Protein AF-A0A4Q9HNZ9-F1 (afdb_monomer_lite)

pLDDT: mean 86.74, std 11.41, range [35.97, 97.5]

Secondary structure (DSSP, 8-state):
---HHHHHHHHHHSHHHHHHHHHHHHHHHHHHHHHHHHHHHH--GGG-TTHHHHHHHHHHHHHHHHHHHHHHHHH-PPPPPPPTTT-HHHHHHTTT-S--HHHHTS-SPPPHHHHHHHHHHHHHHHHHHHHHHHHHHHHHTT-TTTHHHHHHHHHHHHHHHHHHHHHHHHHHHHHHHHHTT--HHHHHHHHHHHHHHHHHHHHH-----------SSS-TT-----PPPPP-

Structure (mmCIF, N/CA/C/O backbone):
data_AF-A0A4Q9HNZ9-F1
#
_entry.id   AF-A0A4Q9HNZ9-F1
#
loop_
_atom_site.group_PDB
_atom_site.id
_atom_site.type_symbol
_atom_site.label_atom_id
_atom_site.label_alt_id
_atom_site.label_comp_id
_atom_site.label_asym_id
_atom_site.label_entity_id
_atom_site.label_seq_id
_atom_site.pdbx_PDB_ins_code
_atom_site.Cartn_x
_atom_site.Cartn_y
_atom_site.Cartn_z
_atom_site.occupancy
_atom_site.B_iso_or_equiv
_atom_site.auth_seq_id
_atom_site.auth_comp_id
_atom_site.auth_asym_id
_atom_site.auth_atom_id
_atom_site.pdbx_PDB_model_num
ATOM 1 N N . MET A 1 1 ? -20.960 15.846 20.005 1.00 61.03 1 MET A N 1
ATOM 2 C CA . MET A 1 1 ? -20.728 16.475 18.685 1.00 61.03 1 MET A CA 1
ATOM 3 C C . MET A 1 1 ? -19.989 15.459 17.830 1.00 61.03 1 MET A C 1
ATOM 5 O O . MET A 1 1 ? -18.946 14.995 18.271 1.00 61.03 1 MET A O 1
ATOM 9 N N . PHE A 1 2 ? -20.546 15.044 16.691 1.00 77.94 2 PHE A N 1
ATOM 10 C CA . PHE A 1 2 ? -19.929 14.015 15.847 1.00 77.94 2 PHE A CA 1
ATOM 11 C C . PHE A 1 2 ? -18.643 14.548 15.195 1.00 77.94 2 PHE A C 1
ATOM 13 O O . PHE A 1 2 ? -18.656 15.580 14.530 1.00 77.94 2 PHE A O 1
ATOM 20 N N . SER A 1 3 ? -17.527 13.856 15.414 1.00 85.94 3 SER A N 1
ATOM 21 C CA . SER A 1 3 ? -16.217 14.109 14.804 1.00 85.94 3 SER A CA 1
ATOM 22 C C . SER A 1 3 ? -15.552 12.776 14.451 1.00 85.94 3 SER A C 1
ATOM 24 O O . SER A 1 3 ? -15.913 11.742 15.011 1.00 85.94 3 SER A O 1
ATOM 26 N N . ALA A 1 4 ? -14.543 12.785 13.574 1.00 79.88 4 ALA A N 1
ATOM 27 C CA . ALA A 1 4 ? -13.773 11.572 13.282 1.00 79.88 4 ALA A CA 1
ATOM 28 C C . ALA A 1 4 ? -13.168 10.961 14.559 1.00 79.88 4 ALA A C 1
ATOM 30 O O . ALA A 1 4 ? -13.232 9.752 14.756 1.00 79.88 4 ALA A O 1
ATOM 31 N N . ARG A 1 5 ? -12.656 11.804 15.470 1.00 86.62 5 ARG A N 1
ATOM 32 C CA . ARG A 1 5 ? -12.135 11.355 16.766 1.00 86.62 5 ARG A CA 1
ATOM 33 C C . ARG A 1 5 ? -13.214 10.664 17.599 1.00 86.62 5 ARG A C 1
ATOM 35 O O . ARG A 1 5 ? -12.970 9.563 18.063 1.00 86.62 5 ARG A O 1
ATOM 42 N N . SER A 1 6 ? -14.388 11.275 17.773 1.00 88.69 6 SER A N 1
ATOM 43 C CA . SER A 1 6 ? -15.447 10.679 18.603 1.00 88.69 6 SER A CA 1
ATOM 44 C C . SER A 1 6 ? -15.979 9.367 18.019 1.00 88.69 6 SER A C 1
ATOM 46 O O . SER A 1 6 ? -16.240 8.445 18.777 1.00 88.69 6 SER A O 1
ATOM 48 N N . LEU A 1 7 ? -16.080 9.257 16.688 1.00 86.44 7 LEU A N 1
ATOM 49 C CA . LEU A 1 7 ? -16.501 8.022 16.017 1.00 86.44 7 LEU A CA 1
ATOM 50 C C . LEU A 1 7 ? -15.491 6.886 16.224 1.00 86.44 7 LEU A C 1
ATOM 52 O O . LEU A 1 7 ? -15.858 5.782 16.608 1.00 86.44 7 LEU A O 1
ATOM 56 N N . PHE A 1 8 ? -14.205 7.142 15.980 1.00 85.69 8 PHE A N 1
ATOM 57 C CA . PHE A 1 8 ? -13.175 6.123 16.190 1.00 85.69 8 PHE A CA 1
ATOM 58 C C . PHE A 1 8 ? -13.010 5.762 17.664 1.00 85.69 8 PHE A C 1
ATOM 60 O O . PHE A 1 8 ? -12.712 4.614 17.971 1.00 85.69 8 PHE A O 1
ATOM 67 N N . GLN A 1 9 ? -13.222 6.718 18.570 1.00 89.69 9 GLN A N 1
ATOM 68 C CA . GLN A 1 9 ? -13.222 6.451 20.001 1.00 89.69 9 GLN A CA 1
ATOM 69 C C . GLN A 1 9 ? -14.352 5.484 20.365 1.00 89.69 9 GLN A C 1
ATOM 71 O O . GLN A 1 9 ? -14.079 4.481 21.007 1.00 89.69 9 GLN A O 1
ATOM 76 N N . GLU A 1 10 ? -15.568 5.703 19.863 1.00 89.31 10 GLU A N 1
ATOM 77 C CA . GLU A 1 10 ? -16.696 4.780 20.042 1.00 89.31 10 GLU A CA 1
ATOM 78 C C . GLU A 1 10 ? -16.398 3.381 19.474 1.00 89.31 10 GLU A C 1
ATOM 80 O O . GLU A 1 10 ? -16.636 2.375 20.142 1.00 89.31 10 GLU A O 1
ATOM 85 N N . ILE A 1 11 ? -15.794 3.305 18.280 1.00 88.38 11 ILE A N 1
ATOM 86 C CA . ILE A 1 11 ? -15.356 2.030 17.687 1.00 88.38 11 ILE A CA 1
ATOM 87 C C . ILE A 1 11 ? -14.336 1.325 18.587 1.00 88.38 11 ILE A C 1
ATOM 89 O O . ILE A 1 11 ? -14.401 0.111 18.738 1.00 88.38 11 ILE A O 1
ATOM 93 N N . ILE A 1 12 ? -13.383 2.062 19.165 1.00 88.38 12 ILE A N 1
ATOM 94 C CA . ILE A 1 12 ? -12.334 1.502 20.025 1.00 88.38 12 ILE A CA 1
ATOM 95 C C . ILE A 1 12 ? -12.870 1.153 21.414 1.00 88.38 12 ILE A C 1
ATOM 97 O O . ILE A 1 12 ? -12.355 0.226 22.024 1.00 88.38 12 ILE A O 1
ATOM 101 N N . GLU A 1 13 ? -13.858 1.857 21.949 1.00 88.94 13 GLU A N 1
ATOM 102 C CA . GLU A 1 13 ? -14.374 1.624 23.303 1.00 88.94 13 GLU A CA 1
ATOM 103 C C . GLU A 1 13 ? -15.449 0.529 23.349 1.00 88.94 13 GLU A C 1
ATOM 105 O O . GLU A 1 13 ? -15.611 -0.111 24.385 1.00 88.94 13 GLU A O 1
ATOM 110 N N . HIS A 1 14 ? -16.140 0.261 22.236 1.00 90.25 14 HIS A N 1
ATOM 111 C CA . HIS A 1 14 ? -17.174 -0.770 22.159 1.00 90.25 14 HIS A CA 1
ATOM 112 C C . HIS A 1 14 ? -16.634 -2.076 21.559 1.00 90.25 14 HIS A C 1
ATOM 114 O O . HIS A 1 14 ? -16.268 -2.124 20.384 1.00 90.25 14 HIS A O 1
ATOM 120 N N . ASP A 1 15 ? -16.630 -3.163 22.334 1.00 88.94 15 ASP A N 1
ATOM 121 C CA . ASP A 1 15 ? -15.975 -4.422 21.944 1.00 88.94 15 ASP A CA 1
ATOM 122 C C . ASP A 1 15 ? -16.508 -5.025 20.639 1.00 88.94 15 ASP A C 1
ATOM 124 O O . ASP A 1 15 ? -15.728 -5.539 19.837 1.00 88.94 15 ASP A O 1
ATOM 128 N N . GLU A 1 16 ? -17.815 -4.940 20.378 1.00 89.44 16 GLU A N 1
ATOM 129 C CA . GLU A 1 16 ? -18.390 -5.446 19.124 1.00 89.44 16 GLU A CA 1
ATOM 130 C C . GLU A 1 16 ? -17.932 -4.637 17.905 1.00 89.44 16 GLU A C 1
ATOM 132 O O . GLU A 1 16 ? -17.559 -5.221 16.885 1.00 89.44 16 GLU A O 1
ATOM 137 N N . SER A 1 17 ? -17.897 -3.307 18.031 1.00 90.00 17 SER A N 1
ATOM 138 C CA . SER A 1 17 ? -17.457 -2.389 16.979 1.00 90.00 17 SER A CA 1
ATOM 139 C C . SER A 1 17 ? -15.965 -2.548 16.720 1.00 90.00 17 SER A C 1
ATOM 141 O O . SER A 1 17 ? -15.545 -2.653 15.569 1.00 90.00 17 SER A O 1
ATOM 143 N N . TYR A 1 18 ? -15.168 -2.652 17.785 1.00 90.75 18 TYR A N 1
ATOM 144 C CA . TYR A 1 18 ? -13.735 -2.911 17.710 1.00 90.75 18 TYR A CA 1
ATOM 145 C C . TYR A 1 18 ? -13.451 -4.252 17.035 1.00 90.75 18 TYR A C 1
ATOM 147 O O . TYR A 1 18 ? -12.625 -4.344 16.123 1.00 90.75 18 TYR A O 1
ATOM 155 N N . ARG A 1 19 ? -14.179 -5.299 17.445 1.00 91.50 19 ARG A N 1
ATOM 156 C CA . ARG A 1 19 ? -14.057 -6.641 16.879 1.00 91.50 19 ARG A CA 1
ATOM 157 C C . ARG A 1 19 ? -14.381 -6.652 15.392 1.00 91.50 19 ARG A C 1
ATOM 159 O O . ARG A 1 19 ? -13.621 -7.234 14.616 1.00 91.50 19 ARG A O 1
ATOM 166 N N . LEU A 1 20 ? -15.477 -6.012 14.993 1.00 91.25 20 LEU A N 1
ATOM 167 C CA . LEU A 1 20 ? -15.874 -5.904 13.593 1.00 91.25 20 LEU A CA 1
ATOM 168 C C . LEU A 1 20 ? -14.840 -5.110 12.789 1.00 91.25 20 LEU A C 1
ATOM 170 O O . LEU A 1 20 ? -14.368 -5.596 11.766 1.00 91.25 20 LEU A O 1
ATOM 174 N N . PHE A 1 21 ? -14.425 -3.943 13.288 1.00 90.62 21 PHE A N 1
ATOM 175 C CA . PHE A 1 21 ? -13.429 -3.085 12.647 1.00 90.62 21 PHE A CA 1
ATOM 176 C C . PHE A 1 21 ? -12.113 -3.825 12.394 1.00 90.62 21 PHE A C 1
ATOM 178 O O . PHE A 1 21 ? -11.618 -3.847 11.268 1.00 90.62 21 PHE A O 1
ATOM 185 N N . CYS A 1 22 ? -11.558 -4.484 13.415 1.00 91.81 22 CYS A N 1
ATOM 186 C CA . CYS A 1 22 ? -10.319 -5.234 13.249 1.00 91.81 22 CYS A CA 1
ATOM 187 C C . CYS A 1 22 ? -10.489 -6.481 12.373 1.00 91.81 22 CYS A C 1
ATOM 189 O O . CYS A 1 22 ? -9.524 -6.868 11.721 1.00 91.81 22 CYS A O 1
ATOM 191 N N . SER A 1 23 ? -11.672 -7.106 12.334 1.00 91.38 23 SER A N 1
ATOM 192 C CA . SER A 1 23 ? -11.933 -8.248 11.442 1.00 91.38 23 SER A CA 1
ATOM 193 C C . SER A 1 23 ? -12.010 -7.808 9.978 1.00 91.38 23 SER A C 1
ATOM 195 O O . SER A 1 23 ? -11.390 -8.441 9.130 1.00 91.38 23 SER A O 1
ATOM 197 N N . VAL A 1 24 ? -12.680 -6.683 9.694 1.00 91.25 24 VAL A N 1
ATOM 198 C CA . VAL A 1 24 ? -12.718 -6.063 8.357 1.00 91.25 24 VAL A CA 1
ATOM 199 C C . VAL A 1 24 ? -11.316 -5.668 7.906 1.00 91.25 24 VAL A C 1
ATOM 201 O O . VAL A 1 24 ? -10.915 -6.011 6.798 1.00 91.25 24 VAL A O 1
ATOM 204 N N . ALA A 1 25 ? -10.555 -4.988 8.769 1.00 90.94 25 ALA A N 1
ATOM 205 C CA . ALA A 1 25 ? -9.192 -4.581 8.451 1.00 90.94 25 ALA A CA 1
ATOM 206 C C . ALA A 1 25 ? -8.290 -5.801 8.210 1.00 90.94 25 ALA A C 1
ATOM 208 O O . ALA A 1 25 ? -7.655 -5.893 7.170 1.00 90.94 25 ALA A O 1
ATOM 209 N N . ALA A 1 26 ? -8.285 -6.788 9.112 1.00 91.75 26 ALA A N 1
ATOM 210 C CA . ALA A 1 26 ? -7.473 -7.992 8.939 1.00 91.75 26 ALA A CA 1
ATOM 211 C C . ALA A 1 26 ? -7.835 -8.783 7.671 1.00 91.75 26 ALA A C 1
ATOM 213 O O . ALA A 1 26 ? -6.935 -9.268 6.989 1.00 91.75 26 ALA A O 1
ATOM 214 N N . GLY A 1 27 ? -9.131 -8.901 7.359 1.00 89.69 27 GLY A N 1
ATOM 215 C CA . GLY A 1 27 ? -9.614 -9.569 6.152 1.00 89.69 27 GLY A CA 1
ATOM 216 C C . GLY A 1 27 ? -9.180 -8.855 4.874 1.00 89.69 27 GLY A C 1
ATOM 217 O O . GLY A 1 27 ? -8.661 -9.505 3.974 1.00 89.69 27 GLY A O 1
ATOM 218 N N . GLY A 1 28 ? -9.315 -7.525 4.826 1.00 89.69 28 GLY A N 1
ATOM 219 C CA . GLY A 1 28 ? -8.869 -6.720 3.685 1.00 89.69 28 GLY A CA 1
ATOM 220 C C . GLY A 1 28 ? -7.364 -6.836 3.433 1.00 89.69 28 GLY A C 1
ATOM 221 O O . GLY A 1 28 ? -6.951 -7.068 2.303 1.00 89.69 28 GLY A O 1
ATOM 222 N N . GLU A 1 29 ? -6.552 -6.768 4.489 1.00 92.56 29 GLU A N 1
ATOM 223 C CA . GLU A 1 29 ? -5.092 -6.910 4.399 1.00 92.56 29 GLU A CA 1
ATOM 224 C C . GLU A 1 29 ? -4.667 -8.321 3.948 1.00 92.56 29 GLU A C 1
ATOM 226 O O . GLU A 1 29 ? -3.780 -8.480 3.115 1.00 92.56 29 GLU A O 1
ATOM 231 N N . ALA A 1 30 ? -5.320 -9.371 4.459 1.00 91.44 30 ALA A N 1
ATOM 232 C CA . ALA A 1 30 ? -5.053 -10.744 4.023 1.00 91.44 30 ALA A CA 1
ATOM 233 C C . ALA A 1 30 ? -5.466 -10.973 2.560 1.00 91.44 30 ALA A C 1
ATOM 235 O O . ALA A 1 30 ? -4.802 -11.708 1.825 1.00 91.44 30 ALA A O 1
ATOM 236 N N . GLN A 1 31 ? -6.561 -10.342 2.131 1.00 90.50 31 GLN A N 1
ATOM 237 C CA . GLN A 1 31 ? -6.998 -10.394 0.746 1.00 90.50 31 GLN A CA 1
ATOM 238 C C . GLN A 1 31 ? -6.000 -9.690 -0.174 1.00 90.50 31 GLN A C 1
ATOM 240 O O . GLN A 1 31 ? -5.590 -10.295 -1.161 1.00 90.50 31 GLN A O 1
ATOM 245 N N . GLY A 1 32 ? -5.551 -8.479 0.174 1.00 91.62 32 GLY A N 1
ATOM 246 C CA . GLY A 1 32 ? -4.487 -7.787 -0.556 1.00 91.62 32 GLY A CA 1
ATOM 247 C C . GLY A 1 32 ? -3.242 -8.667 -0.690 1.00 91.62 32 GLY A C 1
ATOM 248 O O . GLY A 1 32 ? -2.734 -8.864 -1.798 1.00 91.62 32 GLY A O 1
ATOM 249 N N . GLY A 1 33 ? -2.812 -9.296 0.414 1.00 94.25 33 GLY A N 1
ATOM 250 C CA . GLY A 1 33 ? -1.660 -10.198 0.425 1.00 94.25 33 GLY A CA 1
ATOM 251 C C . GLY A 1 33 ? -1.786 -11.329 -0.600 1.00 94.25 33 GLY A C 1
ATOM 252 O O . GLY A 1 33 ? -0.859 -11.594 -1.378 1.00 94.25 33 GLY A O 1
ATOM 253 N N . TRP A 1 34 ? -2.966 -11.952 -0.665 1.00 95.44 34 TRP A N 1
ATOM 254 C CA . TRP A 1 34 ? -3.292 -12.961 -1.671 1.00 95.44 34 TRP A CA 1
ATOM 255 C C . TRP A 1 34 ? -3.335 -12.388 -3.097 1.00 95.44 34 TRP A C 1
ATOM 257 O O . TRP A 1 34 ? -2.727 -12.977 -3.997 1.00 95.44 34 TRP A O 1
ATOM 267 N N . GLU A 1 35 ? -4.006 -11.253 -3.313 1.00 94.88 35 GLU A N 1
ATOM 268 C CA . GLU A 1 35 ? -4.129 -10.598 -4.622 1.00 94.88 35 GLU A CA 1
ATOM 269 C C . GLU A 1 35 ? -2.746 -10.272 -5.194 1.00 94.88 35 GLU A C 1
ATOM 271 O O . GLU A 1 35 ? -2.409 -10.694 -6.302 1.00 94.88 35 GLU A O 1
ATOM 276 N N . ASN A 1 36 ? -1.900 -9.601 -4.412 1.00 96.50 36 ASN A N 1
ATOM 277 C CA . ASN A 1 36 ? -0.531 -9.265 -4.787 1.00 96.50 36 ASN A CA 1
ATOM 278 C C . ASN A 1 36 ? 0.315 -10.525 -5.036 1.00 96.50 36 ASN A C 1
ATOM 280 O O . ASN A 1 36 ? 1.062 -10.592 -6.017 1.00 96.50 36 ASN A O 1
ATOM 284 N N . GLY A 1 37 ? 0.164 -11.567 -4.215 1.00 96.62 37 GLY A N 1
ATOM 285 C CA . GLY A 1 37 ? 0.815 -12.859 -4.446 1.00 96.62 37 GLY A CA 1
ATOM 286 C C . GLY A 1 37 ? 0.453 -13.472 -5.804 1.00 96.62 37 GLY A C 1
ATOM 287 O O . GLY A 1 37 ? 1.337 -13.913 -6.545 1.00 96.62 37 GLY A O 1
ATOM 288 N N . ARG A 1 38 ? -0.835 -13.449 -6.169 1.00 97.38 38 ARG A N 1
ATOM 289 C CA . ARG A 1 38 ? -1.319 -13.927 -7.473 1.00 97.38 38 ARG A CA 1
ATOM 290 C C . ARG A 1 38 ? -0.829 -13.054 -8.618 1.00 97.38 38 ARG A C 1
ATOM 292 O O . ARG A 1 38 ? -0.305 -13.586 -9.591 1.00 97.38 38 ARG A O 1
ATOM 299 N N . ILE A 1 39 ? -0.913 -11.734 -8.495 1.00 97.00 39 ILE A N 1
ATOM 300 C CA . ILE A 1 39 ? -0.454 -10.801 -9.532 1.00 97.00 39 ILE A CA 1
ATOM 301 C C . ILE A 1 39 ? 1.032 -11.016 -9.822 1.00 97.00 39 ILE A C 1
ATOM 303 O O . ILE A 1 39 ? 1.405 -11.157 -10.984 1.00 97.00 39 ILE A O 1
ATOM 307 N N . ALA A 1 40 ? 1.872 -11.144 -8.790 1.00 97.25 40 ALA A N 1
ATOM 308 C CA . ALA A 1 40 ? 3.300 -11.409 -8.964 1.00 97.25 40 ALA A CA 1
ATOM 309 C C . ALA A 1 40 ? 3.576 -12.716 -9.729 1.00 97.25 40 ALA A C 1
ATOM 311 O O . ALA A 1 40 ? 4.496 -12.768 -10.549 1.00 97.25 40 ALA A O 1
ATOM 312 N N . ALA A 1 41 ? 2.781 -13.761 -9.477 1.00 96.94 41 ALA A N 1
ATOM 313 C CA . ALA A 1 41 ? 2.903 -15.052 -10.151 1.00 96.94 41 ALA A CA 1
ATOM 314 C C . ALA A 1 41 ? 2.427 -15.016 -11.613 1.00 96.94 41 ALA A C 1
ATOM 316 O O . ALA A 1 41 ? 2.972 -15.738 -12.448 1.00 96.94 41 ALA A O 1
ATOM 317 N N . LEU A 1 42 ? 1.436 -14.175 -11.919 1.00 97.50 42 LEU A N 1
ATOM 318 C CA . LEU A 1 42 ? 0.792 -14.095 -13.231 1.00 97.50 42 LEU A CA 1
ATOM 319 C C . LEU A 1 42 ? 1.378 -13.007 -14.147 1.00 97.50 42 LEU A C 1
ATOM 321 O O . LEU A 1 42 ? 0.925 -12.860 -15.283 1.00 97.50 42 LEU A O 1
ATOM 325 N N . LEU A 1 43 ? 2.386 -12.248 -13.702 1.00 97.25 43 LEU A N 1
ATOM 326 C CA . LEU A 1 43 ? 3.073 -11.275 -14.557 1.00 97.25 43 LEU A CA 1
ATOM 327 C C . LEU A 1 43 ? 3.665 -11.956 -15.811 1.00 97.25 43 LEU A C 1
ATOM 329 O O . LEU A 1 43 ? 4.373 -12.964 -15.693 1.00 97.25 43 LEU A O 1
ATOM 333 N N . PRO A 1 44 ? 3.436 -11.405 -17.019 1.00 95.44 44 PRO A N 1
ATOM 334 C CA . PRO A 1 44 ? 3.989 -11.956 -18.246 1.00 95.44 44 PRO A CA 1
ATOM 335 C C . PRO A 1 44 ? 5.513 -11.793 -18.272 1.00 95.44 44 PRO A C 1
ATOM 337 O O . PRO A 1 44 ? 6.082 -10.907 -17.633 1.00 95.44 44 PRO A O 1
ATOM 340 N N . ALA A 1 45 ? 6.195 -12.629 -19.059 1.00 92.81 45 ALA A N 1
ATOM 341 C CA . ALA A 1 45 ? 7.659 -12.646 -19.120 1.00 92.81 45 ALA A CA 1
ATOM 342 C C . ALA A 1 45 ? 8.274 -11.277 -19.474 1.00 92.81 45 ALA A C 1
ATOM 344 O O . ALA A 1 45 ? 9.322 -10.923 -18.937 1.00 92.81 45 ALA A O 1
ATOM 345 N N . SER A 1 46 ? 7.602 -10.495 -20.325 1.00 91.81 46 SER A N 1
ATOM 346 C CA . SER A 1 46 ? 8.012 -9.139 -20.713 1.00 91.81 46 SER A CA 1
ATOM 347 C C . SER A 1 46 ? 7.952 -8.118 -19.570 1.00 91.81 46 SER A C 1
ATOM 349 O O . SER A 1 46 ? 8.648 -7.109 -19.629 1.00 91.81 46 SER A O 1
ATOM 351 N N . LEU A 1 47 ? 7.159 -8.376 -18.525 1.00 91.88 47 LEU A N 1
ATOM 352 C CA . LEU A 1 47 ? 6.920 -7.478 -17.390 1.00 91.88 47 LEU A CA 1
ATOM 353 C C . LEU A 1 47 ? 7.227 -8.167 -16.055 1.00 91.88 47 LEU A C 1
ATOM 355 O O . LEU A 1 47 ? 6.574 -7.920 -15.045 1.00 91.88 47 LEU A O 1
ATOM 359 N N . ARG A 1 48 ? 8.236 -9.043 -16.034 1.00 90.81 48 ARG A N 1
ATOM 360 C CA . ARG A 1 48 ? 8.617 -9.789 -14.825 1.00 90.81 48 ARG A CA 1
ATOM 361 C C . ARG A 1 48 ? 9.435 -8.973 -13.821 1.00 90.81 48 ARG A C 1
ATOM 363 O O . ARG A 1 48 ? 9.501 -9.337 -12.653 1.00 90.81 48 ARG A O 1
ATOM 370 N N . GLU A 1 49 ? 10.049 -7.879 -14.267 1.00 89.81 49 GLU A N 1
ATOM 371 C CA . GLU A 1 49 ? 10.866 -6.979 -13.437 1.00 89.81 49 GLU A CA 1
ATOM 372 C C . GLU A 1 49 ? 10.162 -6.490 -12.152 1.00 89.81 49 GLU A C 1
ATOM 374 O O . GLU A 1 49 ? 10.780 -6.593 -11.092 1.00 89.81 49 GLU A O 1
ATOM 379 N N . PRO A 1 50 ? 8.880 -6.066 -12.165 1.00 90.19 50 PRO A N 1
ATOM 380 C CA . PRO A 1 50 ? 8.181 -5.649 -10.948 1.00 90.19 50 PRO A CA 1
ATOM 381 C C . PRO A 1 50 ? 7.816 -6.787 -9.983 1.00 90.19 50 PRO A C 1
ATOM 383 O O . PRO A 1 50 ? 7.460 -6.493 -8.840 1.00 90.19 50 PRO A O 1
ATOM 386 N N . ALA A 1 51 ? 7.908 -8.066 -10.373 1.00 94.19 51 ALA A N 1
ATOM 387 C CA . ALA A 1 51 ? 7.410 -9.185 -9.564 1.00 94.19 51 ALA A CA 1
ATOM 388 C C . ALA A 1 51 ? 7.929 -9.193 -8.110 1.00 94.19 51 ALA A C 1
ATOM 390 O O . ALA A 1 51 ? 7.105 -9.311 -7.204 1.00 94.19 51 ALA A O 1
ATOM 391 N N . PRO A 1 52 ? 9.231 -8.970 -7.824 1.00 94.56 52 PRO A N 1
ATOM 392 C CA . PRO A 1 52 ? 9.721 -8.925 -6.445 1.00 94.56 52 PRO A CA 1
ATOM 393 C C . PRO A 1 52 ? 9.086 -7.812 -5.603 1.00 94.56 52 PRO A C 1
ATOM 395 O O . PRO A 1 52 ? 8.908 -7.982 -4.398 1.00 94.56 52 PRO A O 1
ATOM 398 N N . LYS A 1 53 ? 8.734 -6.673 -6.216 1.00 91.50 53 LYS A N 1
ATOM 399 C CA . LYS A 1 53 ? 8.073 -5.556 -5.526 1.00 91.50 53 LYS A CA 1
ATOM 400 C C . LYS A 1 53 ? 6.617 -5.874 -5.229 1.00 91.50 53 LYS A C 1
ATOM 402 O O . LYS A 1 53 ? 6.175 -5.622 -4.116 1.00 91.50 53 LYS A O 1
ATOM 407 N N . VAL A 1 54 ? 5.914 -6.476 -6.186 1.00 94.75 54 VAL A N 1
ATOM 408 C CA . VAL A 1 54 ? 4.532 -6.938 -6.002 1.00 94.75 54 VAL A CA 1
ATOM 409 C C . VAL A 1 54 ? 4.471 -8.005 -4.901 1.00 94.75 54 VAL A C 1
ATOM 411 O O . VAL A 1 54 ? 3.683 -7.889 -3.969 1.00 94.75 54 VAL A O 1
ATOM 414 N N . THR A 1 55 ? 5.375 -8.991 -4.917 1.00 96.50 55 THR A N 1
ATOM 415 C CA . THR A 1 55 ? 5.484 -9.988 -3.837 1.00 96.50 55 THR A CA 1
ATOM 416 C C . THR A 1 55 ? 5.774 -9.337 -2.488 1.00 96.50 55 THR A C 1
ATOM 418 O O . THR A 1 55 ? 5.202 -9.723 -1.470 1.00 96.50 55 THR A O 1
ATOM 421 N N . ARG A 1 56 ? 6.672 -8.345 -2.459 1.00 94.19 56 ARG A N 1
ATOM 422 C CA . ARG A 1 56 ? 6.988 -7.625 -1.228 1.00 94.19 56 ARG A CA 1
ATOM 423 C C . ARG A 1 56 ? 5.778 -6.863 -0.690 1.00 94.19 56 ARG A C 1
ATOM 425 O O . ARG A 1 56 ? 5.558 -6.901 0.515 1.00 94.19 56 ARG A O 1
ATOM 432 N N . HIS A 1 57 ? 5.022 -6.214 -1.568 1.00 93.81 57 HIS A N 1
ATOM 433 C CA . HIS A 1 57 ? 3.808 -5.497 -1.206 1.00 93.81 57 HIS A CA 1
ATOM 434 C C . HIS A 1 57 ? 2.793 -6.431 -0.537 1.00 93.81 57 HIS A C 1
ATOM 436 O O . HIS A 1 57 ? 2.383 -6.143 0.584 1.00 93.81 57 HIS A O 1
ATOM 442 N N . GLY A 1 58 ? 2.530 -7.605 -1.125 1.00 95.00 58 GLY A N 1
ATOM 443 C CA . GLY A 1 58 ? 1.648 -8.600 -0.504 1.00 95.00 58 GLY A CA 1
ATOM 444 C C . GLY A 1 58 ? 2.143 -9.092 0.863 1.00 95.00 58 GLY A 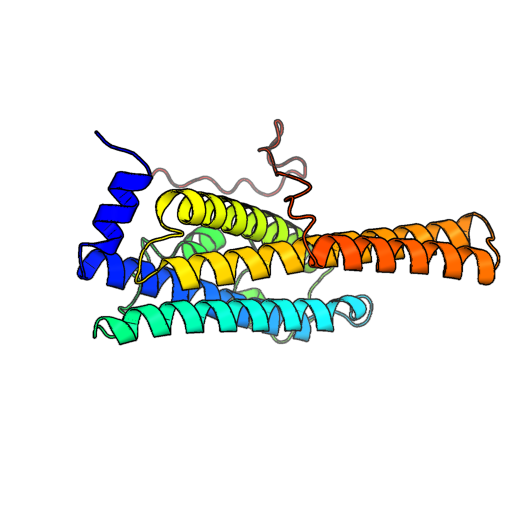C 1
ATOM 445 O O . GLY A 1 58 ? 1.367 -9.259 1.799 1.00 95.00 58 GLY A O 1
ATOM 446 N N . ALA A 1 59 ? 3.460 -9.247 1.038 1.00 95.69 59 ALA A N 1
ATOM 447 C CA . ALA A 1 59 ? 4.032 -9.613 2.337 1.00 95.69 59 ALA A CA 1
ATOM 448 C C . ALA A 1 59 ? 3.892 -8.506 3.405 1.00 95.69 59 ALA A C 1
ATOM 450 O O . ALA A 1 59 ? 3.838 -8.807 4.607 1.00 95.69 59 ALA A O 1
ATOM 451 N N . ASP A 1 60 ? 3.885 -7.236 2.988 1.00 93.69 60 ASP A N 1
ATOM 452 C CA . ASP A 1 60 ? 3.666 -6.093 3.873 1.00 93.69 60 ASP A CA 1
ATOM 453 C C . ASP A 1 60 ? 2.174 -5.983 4.274 1.00 93.69 60 ASP A C 1
ATOM 455 O O . ASP A 1 60 ? 1.904 -5.781 5.460 1.00 93.69 60 ASP A O 1
ATOM 459 N N . GLU A 1 61 ? 1.225 -6.262 3.373 1.00 94.19 61 GLU A N 1
ATOM 460 C CA . GLU A 1 61 ? -0.216 -6.366 3.690 1.00 94.19 61 GLU A CA 1
ATOM 461 C C . GLU A 1 61 ? -0.501 -7.544 4.641 1.00 94.19 61 GLU A C 1
ATOM 463 O O . GLU A 1 61 ? -1.062 -7.372 5.723 1.00 94.19 61 GLU A O 1
ATOM 468 N N . ASP A 1 62 ? 0.042 -8.737 4.367 1.00 95.88 62 ASP A N 1
ATOM 469 C CA . ASP A 1 62 ? -0.047 -9.890 5.278 1.00 95.88 62 ASP A CA 1
ATOM 470 C C . ASP A 1 62 ? 0.460 -9.556 6.694 1.00 95.88 62 ASP A C 1
ATOM 472 O O . ASP A 1 62 ? -0.037 -10.037 7.723 1.00 95.88 62 ASP A O 1
ATOM 476 N N . LYS A 1 63 ? 1.512 -8.734 6.777 1.00 95.56 63 LYS A N 1
ATOM 477 C CA . LYS A 1 63 ? 2.051 -8.242 8.047 1.00 95.56 63 LYS A CA 1
ATOM 478 C C . LYS A 1 63 ? 1.077 -7.282 8.729 1.00 95.56 63 LYS A C 1
ATOM 480 O O . LYS A 1 63 ? 0.972 -7.359 9.957 1.00 95.56 63 LYS A O 1
ATOM 485 N N . HIS A 1 64 ? 0.394 -6.408 7.998 1.00 95.00 64 HIS A N 1
ATOM 486 C CA . HIS A 1 64 ? -0.635 -5.512 8.539 1.00 95.00 64 HIS A CA 1
ATOM 487 C C . HI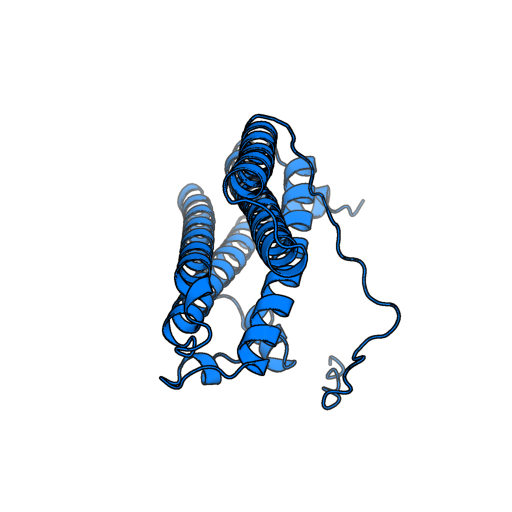S A 1 64 ? -1.844 -6.302 9.047 1.00 95.00 64 HIS A C 1
ATOM 489 O O . HIS A 1 64 ? -2.242 -6.113 10.200 1.00 95.00 64 HIS A O 1
ATOM 495 N N . GLY A 1 65 ? -2.308 -7.310 8.306 1.00 93.44 65 GLY A N 1
ATOM 496 C CA . GLY A 1 65 ? -3.353 -8.232 8.764 1.00 93.44 65 GLY A CA 1
ATOM 497 C C . GLY A 1 65 ? -2.993 -8.925 10.085 1.00 93.44 65 GLY A C 1
ATOM 498 O O . GLY A 1 65 ? -3.785 -8.965 11.034 1.00 93.44 65 GLY A O 1
ATOM 499 N N . ARG A 1 66 ? -1.736 -9.376 10.234 1.00 94.69 66 ARG A N 1
ATOM 500 C CA . ARG A 1 66 ? -1.236 -9.934 11.508 1.00 94.69 66 ARG A CA 1
ATOM 501 C C . ARG A 1 66 ? -1.238 -8.928 12.663 1.00 94.69 66 ARG A C 1
ATOM 503 O O . ARG A 1 66 ? -1.400 -9.349 13.812 1.00 94.69 66 ARG A O 1
ATOM 510 N N . ILE A 1 67 ? -1.049 -7.632 12.397 1.00 94.56 67 ILE A N 1
ATOM 511 C CA . ILE A 1 67 ? -1.136 -6.576 13.418 1.00 94.56 67 ILE A CA 1
ATOM 512 C C . ILE A 1 67 ? -2.582 -6.447 13.913 1.00 94.56 67 ILE A C 1
ATOM 514 O O . ILE A 1 67 ? -2.795 -6.460 15.126 1.00 94.56 67 ILE A O 1
ATOM 518 N N . PHE A 1 68 ? -3.571 -6.410 13.015 1.00 93.00 68 PHE A N 1
ATOM 519 C CA . PHE A 1 68 ? -4.988 -6.350 13.396 1.00 93.00 68 PHE A CA 1
ATOM 520 C C . PHE A 1 68 ? -5.454 -7.605 14.145 1.00 93.00 68 PHE A C 1
ATOM 522 O O . PHE A 1 68 ? -6.116 -7.502 15.177 1.00 93.00 68 PHE A O 1
ATOM 529 N N . HIS A 1 69 ? -5.015 -8.796 13.731 1.00 92.38 69 HIS A N 1
ATOM 530 C CA . HIS A 1 69 ? -5.272 -10.012 14.507 1.00 92.38 69 HIS A CA 1
ATOM 531 C C . HIS A 1 69 ? -4.630 -9.985 15.901 1.00 92.38 69 HIS A C 1
ATOM 533 O O . HIS A 1 69 ? -5.202 -10.511 16.855 1.00 92.38 69 HIS A O 1
ATOM 539 N N . ALA A 1 70 ? -3.444 -9.389 16.052 1.00 91.88 70 ALA A N 1
ATOM 540 C CA . ALA A 1 70 ? -2.819 -9.240 17.364 1.00 91.88 70 ALA A CA 1
ATOM 541 C C . ALA A 1 70 ? -3.597 -8.271 18.270 1.00 91.88 70 ALA A C 1
ATOM 543 O O . ALA A 1 70 ? -3.707 -8.532 19.468 1.00 91.88 70 ALA A O 1
ATOM 544 N N . LEU A 1 71 ? -4.160 -7.200 17.701 1.00 91.31 71 LEU A N 1
ATOM 545 C CA . LEU A 1 71 ? -5.052 -6.273 18.401 1.00 91.31 71 LEU A CA 1
ATOM 546 C C . LEU A 1 71 ? -6.327 -6.973 18.898 1.00 91.31 71 LEU A C 1
ATOM 548 O O . LEU A 1 71 ? -6.678 -6.817 20.065 1.00 91.31 71 LEU A O 1
ATOM 552 N N . LEU A 1 72 ? -6.953 -7.814 18.066 1.00 89.50 72 LEU A N 1
ATOM 553 C CA . LEU A 1 72 ? -8.102 -8.644 18.461 1.00 89.50 72 LEU A CA 1
ATOM 554 C C . LEU A 1 72 ? -7.764 -9.586 19.617 1.00 89.50 72 LEU A C 1
ATOM 556 O O . LEU A 1 72 ? -8.429 -9.570 20.651 1.00 89.50 72 LEU A O 1
ATOM 560 N N . ARG A 1 73 ? -6.683 -10.367 19.480 1.00 87.81 73 ARG A N 1
ATOM 561 C CA . ARG A 1 73 ? -6.273 -11.336 20.511 1.00 87.81 73 ARG A CA 1
ATOM 562 C C . ARG A 1 73 ? -6.029 -10.685 21.869 1.00 87.81 73 ARG A C 1
ATOM 564 O O . ARG A 1 73 ? -6.275 -11.322 22.887 1.00 87.81 73 ARG A O 1
ATOM 571 N N . LYS A 1 74 ? -5.563 -9.432 21.899 1.00 84.25 74 LYS A N 1
ATOM 572 C CA . LYS A 1 74 ? -5.317 -8.697 23.146 1.00 84.25 74 LYS A CA 1
ATOM 573 C C . LYS A 1 74 ? -6.603 -8.418 23.934 1.00 84.25 74 LYS A C 1
ATOM 575 O O . LYS A 1 74 ? -6.536 -8.342 25.156 1.00 84.25 74 LYS A O 1
ATOM 580 N N . ARG A 1 75 ? -7.747 -8.294 23.256 1.00 80.38 75 ARG A N 1
ATOM 581 C CA . ARG A 1 75 ? -9.057 -8.066 23.886 1.00 80.38 75 ARG A CA 1
ATOM 582 C C . ARG A 1 75 ? -9.892 -9.326 24.088 1.00 80.38 75 ARG A C 1
ATOM 584 O O . ARG A 1 75 ? -10.955 -9.256 24.687 1.00 80.38 75 ARG A O 1
ATOM 591 N N . GLY A 1 76 ? -9.434 -10.473 23.589 1.00 70.38 76 GLY A N 1
ATOM 592 C CA . GLY A 1 76 ? -10.120 -11.755 23.745 1.00 70.38 76 GLY A CA 1
ATOM 593 C C . GLY A 1 76 ? -11.081 -12.211 22.631 1.00 70.38 76 GLY A C 1
ATOM 594 O O . GLY A 1 76 ? -11.277 -13.424 22.554 1.00 70.38 76 GLY A O 1
ATOM 595 N N . PRO A 1 77 ? -11.669 -11.380 21.742 1.00 69.19 77 PRO A N 1
ATOM 596 C CA . PRO A 1 77 ? -12.569 -11.919 20.733 1.00 69.19 77 PRO A CA 1
ATOM 597 C C . PRO A 1 77 ? -11.835 -12.650 19.605 1.00 69.19 77 PRO A C 1
ATOM 599 O O . PRO A 1 77 ? -10.803 -12.200 19.098 1.00 69.19 77 PRO A O 1
ATOM 602 N N . THR A 1 78 ? -12.429 -13.751 19.144 1.00 77.56 78 THR A N 1
ATOM 603 C CA . THR A 1 78 ? -12.112 -14.333 17.838 1.00 77.56 78 THR A CA 1
ATOM 604 C C . THR A 1 78 ? -12.558 -13.375 16.729 1.00 77.56 78 THR A C 1
ATOM 606 O O . THR A 1 78 ? -13.550 -12.658 16.915 1.00 77.56 78 THR A O 1
ATOM 609 N N . PRO A 1 79 ? -11.861 -13.346 15.578 1.00 84.06 79 PRO A N 1
ATOM 610 C CA . PRO A 1 79 ? -12.348 -12.638 14.401 1.00 84.06 79 PRO A CA 1
ATOM 611 C C . PRO A 1 79 ? -13.793 -13.040 14.099 1.00 84.06 79 PRO A C 1
ATOM 613 O O . PRO A 1 79 ? -14.164 -14.202 14.280 1.00 84.06 79 PRO A O 1
ATOM 616 N N . VAL A 1 80 ? -14.601 -12.077 13.670 1.00 89.81 80 VAL A N 1
ATOM 617 C CA . VAL A 1 80 ? -15.950 -12.356 13.171 1.00 89.81 80 VAL A CA 1
ATOM 618 C C . VAL A 1 80 ? -15.919 -12.517 11.665 1.00 89.81 80 VAL A C 1
ATOM 620 O O . VAL A 1 80 ? -15.078 -11.925 10.988 1.00 89.81 80 VAL A O 1
ATOM 623 N N . GLU A 1 81 ? -16.860 -13.297 11.146 1.00 88.44 81 GLU A N 1
ATOM 624 C CA . GLU A 1 81 ? -17.150 -13.287 9.720 1.00 88.44 81 GLU A CA 1
ATOM 625 C C . GLU A 1 81 ? -17.613 -11.882 9.321 1.00 88.44 81 GLU A C 1
ATOM 627 O O . GLU A 1 81 ? -18.496 -11.301 9.957 1.00 88.44 81 GLU A O 1
ATOM 632 N N . VAL A 1 82 ? -16.964 -11.311 8.308 1.00 87.19 82 VAL A N 1
ATOM 633 C CA . VAL A 1 82 ? -17.282 -9.974 7.812 1.00 87.19 82 VAL A CA 1
ATOM 634 C C . VAL A 1 82 ? -18.545 -10.071 6.954 1.00 87.19 82 VAL A C 1
ATOM 636 O O . VAL A 1 82 ? -18.534 -10.779 5.948 1.00 87.19 82 VAL A O 1
ATOM 639 N N . PRO A 1 83 ? -19.639 -9.368 7.300 1.00 88.94 83 PRO A N 1
ATOM 640 C CA . PRO A 1 83 ? -20.841 -9.380 6.478 1.00 88.94 83 PRO A CA 1
ATOM 641 C C . PRO A 1 83 ? -20.558 -8.877 5.057 1.00 88.94 83 PRO A C 1
ATOM 643 O O . PRO A 1 83 ? -19.951 -7.822 4.873 1.00 88.94 83 PRO A O 1
ATOM 646 N N . ALA A 1 84 ? -21.098 -9.560 4.046 1.00 86.44 84 ALA A N 1
ATOM 647 C CA . ALA A 1 84 ? -20.906 -9.207 2.632 1.00 86.44 84 ALA A CA 1
ATOM 648 C C . ALA A 1 84 ? -21.352 -7.771 2.266 1.00 86.44 84 ALA A C 1
ATOM 650 O O . ALA A 1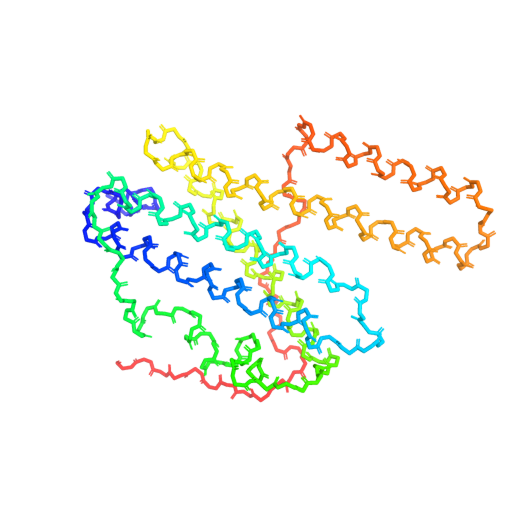 84 ? -20.915 -7.213 1.255 1.00 86.44 84 ALA A O 1
ATOM 651 N N . ALA A 1 85 ? -22.227 -7.172 3.083 1.00 87.69 85 ALA A N 1
ATOM 652 C CA . ALA A 1 85 ? -22.696 -5.793 2.951 1.00 87.69 85 ALA A CA 1
ATOM 653 C C . ALA A 1 85 ? -21.653 -4.736 3.362 1.00 87.69 85 ALA A C 1
ATOM 655 O O . ALA A 1 85 ? -21.793 -3.578 2.980 1.00 87.69 85 ALA A O 1
ATOM 656 N N . ILE A 1 86 ? -20.624 -5.117 4.124 1.00 85.31 86 ILE A N 1
ATOM 657 C CA . ILE A 1 86 ? -19.538 -4.222 4.557 1.00 85.31 86 ILE A CA 1
ATOM 658 C C . ILE A 1 86 ? -18.158 -4.698 4.091 1.00 85.31 86 ILE A C 1
ATOM 660 O O . ILE A 1 86 ? -17.151 -4.047 4.372 1.00 85.31 86 ILE A O 1
ATOM 664 N N . ASP A 1 87 ? -18.110 -5.817 3.369 1.00 85.75 87 ASP A N 1
ATOM 665 C CA . ASP A 1 87 ? -16.928 -6.264 2.648 1.00 85.75 87 ASP A CA 1
ATOM 666 C C . ASP A 1 87 ? -16.660 -5.306 1.480 1.00 85.75 87 ASP A C 1
ATOM 668 O O . ASP A 1 87 ? -17.150 -5.458 0.356 1.00 85.75 87 ASP A O 1
ATOM 672 N N . HIS A 1 88 ? -15.939 -4.234 1.801 1.00 82.81 88 HIS A N 1
ATOM 673 C CA . HIS A 1 88 ? -15.649 -3.150 0.879 1.00 82.81 88 HIS A CA 1
ATOM 674 C C . HIS A 1 88 ? -14.892 -3.630 -0.360 1.00 82.81 88 HIS A C 1
ATOM 676 O O . HIS A 1 88 ? -15.137 -3.094 -1.438 1.00 82.81 88 HIS A O 1
ATOM 682 N N . THR A 1 89 ? -14.033 -4.644 -0.251 1.00 81.81 89 THR A N 1
ATOM 683 C CA . THR A 1 89 ? -13.268 -5.118 -1.402 1.00 81.81 89 THR A CA 1
ATOM 684 C C . THR A 1 89 ? -14.158 -5.881 -2.373 1.00 81.81 89 THR A C 1
ATOM 686 O O . THR A 1 89 ? -14.158 -5.580 -3.566 1.00 81.81 89 THR A O 1
ATOM 689 N N . MET A 1 90 ? -15.032 -6.756 -1.869 1.00 85.00 90 MET A N 1
ATOM 690 C CA . MET A 1 90 ? -16.052 -7.400 -2.704 1.00 85.00 90 MET A CA 1
ATOM 691 C C . MET A 1 90 ? -17.055 -6.391 -3.285 1.00 85.00 90 MET A C 1
ATOM 693 O O . MET A 1 90 ? -17.532 -6.555 -4.408 1.00 85.00 90 MET A O 1
ATOM 697 N N . LEU A 1 91 ? -17.383 -5.320 -2.554 1.00 87.88 91 LEU A N 1
ATOM 698 C CA . LEU A 1 91 ? -18.215 -4.223 -3.066 1.00 87.88 91 LEU A CA 1
ATOM 699 C C . LEU A 1 91 ? -17.538 -3.447 -4.207 1.00 87.88 91 LEU A C 1
ATOM 701 O O . LEU A 1 91 ? -18.227 -3.036 -5.143 1.00 87.88 91 LEU A O 1
ATOM 705 N N . LEU A 1 92 ? -16.224 -3.220 -4.128 1.00 83.88 92 LEU A N 1
ATOM 706 C CA . LEU A 1 92 ? -15.446 -2.565 -5.182 1.00 83.88 92 LEU A CA 1
ATOM 707 C C . LEU A 1 92 ? -15.354 -3.451 -6.427 1.00 83.88 92 LEU A C 1
ATOM 709 O O . LEU A 1 92 ? -15.631 -2.973 -7.527 1.00 83.88 92 LEU A O 1
ATOM 713 N N . GLU A 1 93 ? -15.089 -4.746 -6.258 1.00 85.56 93 GLU A N 1
ATOM 714 C CA . GLU A 1 93 ? -15.057 -5.693 -7.374 1.00 85.56 93 GLU A CA 1
ATOM 715 C C . GLU A 1 93 ? -16.408 -5.789 -8.089 1.00 85.56 93 GLU A C 1
ATOM 717 O O . GLU A 1 93 ? -16.459 -5.729 -9.316 1.00 85.56 93 GLU A O 1
ATOM 722 N N . ARG A 1 94 ? -17.526 -5.843 -7.348 1.00 86.31 94 ARG A N 1
ATOM 723 C CA . ARG A 1 94 ? -18.880 -5.819 -7.942 1.00 86.31 94 ARG A CA 1
ATOM 724 C C . ARG A 1 94 ? -19.148 -4.568 -8.783 1.00 86.31 94 ARG A C 1
ATOM 726 O O . ARG A 1 94 ? -20.035 -4.581 -9.631 1.00 86.31 94 ARG A O 1
ATOM 733 N N . ARG A 1 95 ? -18.396 -3.489 -8.554 1.00 84.50 95 ARG A N 1
ATOM 734 C CA . ARG A 1 95 ? -18.436 -2.248 -9.342 1.00 84.50 95 ARG A CA 1
ATOM 735 C C . ARG A 1 95 ? -17.412 -2.212 -10.473 1.00 84.50 95 ARG A C 1
ATOM 737 O O . ARG A 1 95 ? -17.278 -1.176 -11.112 1.00 84.50 95 ARG A O 1
ATOM 744 N N . GLY A 1 96 ? -16.683 -3.300 -10.708 1.00 82.44 96 GLY A N 1
ATOM 745 C CA . GLY A 1 96 ? -15.612 -3.361 -11.700 1.00 82.44 96 GLY A CA 1
ATOM 746 C C . GLY A 1 96 ? -14.373 -2.550 -11.315 1.00 82.44 96 GLY A C 1
ATOM 747 O O . GLY A 1 96 ? -13.637 -2.118 -12.198 1.00 82.44 96 GLY A O 1
ATOM 748 N N . ILE A 1 97 ? -14.151 -2.292 -10.021 1.00 82.88 97 ILE A N 1
ATOM 749 C CA . ILE A 1 97 ? -12.969 -1.573 -9.529 1.00 82.88 97 ILE A CA 1
ATOM 750 C C . ILE A 1 97 ? -11.925 -2.591 -9.063 1.00 82.88 97 ILE A C 1
ATOM 752 O O . ILE A 1 97 ? -12.220 -3.437 -8.224 1.00 82.88 97 ILE A O 1
ATOM 756 N N . GLY A 1 98 ? -10.699 -2.461 -9.575 1.00 84.94 98 GLY A N 1
ATOM 757 C CA . GLY A 1 98 ? -9.606 -3.394 -9.300 1.00 84.94 98 GLY A CA 1
ATOM 758 C C . GLY A 1 98 ? -9.611 -4.602 -10.241 1.00 84.94 98 GLY A C 1
ATOM 759 O O . GLY A 1 98 ? -10.326 -4.626 -11.243 1.00 84.94 98 GLY A O 1
ATOM 760 N N . LEU A 1 99 ? -8.773 -5.597 -9.944 1.00 89.62 99 LEU A N 1
ATOM 761 C CA . LEU A 1 99 ? -8.765 -6.864 -10.677 1.00 89.62 99 LEU A CA 1
ATOM 762 C C . LEU A 1 99 ? -9.760 -7.836 -10.048 1.00 89.62 99 LEU A C 1
ATOM 764 O O . LEU A 1 99 ? -9.753 -8.034 -8.838 1.00 89.62 99 LEU A O 1
ATOM 768 N N . ALA A 1 100 ? -10.588 -8.470 -10.878 1.00 90.56 100 ALA A N 1
ATOM 769 C CA . ALA A 1 100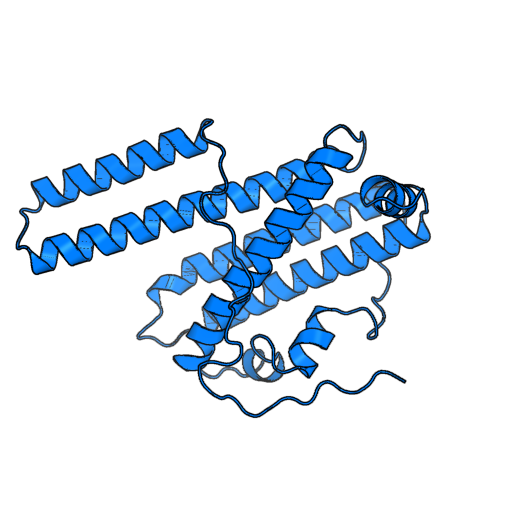 ? -11.551 -9.458 -10.405 1.00 90.56 100 ALA A CA 1
ATOM 770 C C . ALA A 1 100 ? -10.849 -10.696 -9.819 1.00 90.56 100 ALA A C 1
ATOM 772 O O . ALA A 1 100 ? -9.887 -11.212 -10.403 1.00 90.56 100 ALA A O 1
ATOM 773 N N . HIS A 1 101 ? -11.374 -11.246 -8.724 1.00 92.12 101 HIS A N 1
ATOM 774 C CA . HIS A 1 101 ? -10.818 -12.444 -8.089 1.00 92.12 101 HIS A CA 1
ATOM 775 C C . HIS A 1 101 ? -10.855 -13.637 -9.035 1.00 92.12 101 HIS A C 1
ATOM 777 O O . HIS A 1 101 ? -9.909 -14.421 -9.093 1.00 92.12 101 HIS A O 1
ATOM 783 N N . ASP A 1 102 ? -11.912 -13.750 -9.836 1.00 91.75 102 ASP A N 1
ATOM 784 C CA . ASP A 1 102 ? -12.031 -14.799 -10.847 1.00 91.75 102 ASP A CA 1
ATOM 785 C C . ASP A 1 102 ? -10.959 -14.701 -11.931 1.00 91.75 102 ASP A C 1
ATOM 787 O O . ASP A 1 102 ? -10.574 -15.724 -12.498 1.00 91.75 102 ASP A O 1
ATOM 791 N N . ARG A 1 103 ? -10.436 -13.498 -12.205 1.00 92.50 103 ARG A N 1
ATOM 792 C CA . ARG A 1 103 ? -9.278 -13.323 -13.087 1.00 92.50 103 ARG A CA 1
ATOM 793 C C . ARG A 1 103 ? -8.003 -13.796 -12.395 1.00 92.50 103 ARG A C 1
ATOM 795 O O . ARG A 1 103 ? -7.256 -14.562 -12.992 1.00 92.50 103 ARG A O 1
ATOM 802 N N . LEU A 1 104 ? -7.786 -13.400 -11.141 1.00 94.19 104 LEU A N 1
ATOM 803 C CA . LEU A 1 104 ? -6.588 -13.760 -10.374 1.00 94.19 104 LEU A CA 1
ATOM 804 C C . LEU A 1 104 ? -6.514 -15.249 -10.016 1.00 94.19 104 LEU A C 1
ATOM 806 O O . LEU A 1 104 ? -5.419 -15.786 -9.861 1.00 94.19 104 LEU A O 1
ATOM 810 N N . ARG A 1 105 ? -7.649 -15.945 -9.903 1.00 95.38 105 ARG A N 1
ATOM 811 C CA . ARG A 1 105 ? -7.700 -17.399 -9.664 1.00 95.38 105 ARG A CA 1
ATOM 812 C C . ARG A 1 105 ? -7.286 -18.229 -10.876 1.00 95.38 105 ARG A C 1
ATOM 814 O O . ARG A 1 105 ? -6.879 -19.371 -10.695 1.00 95.38 105 ARG A O 1
ATOM 821 N N . ARG A 1 106 ? -7.387 -17.687 -12.092 1.00 94.25 106 ARG A N 1
ATOM 822 C CA . ARG A 1 106 ? -6.945 -18.388 -13.304 1.00 94.25 106 ARG A CA 1
ATOM 823 C C . ARG A 1 106 ? -5.422 -18.405 -13.341 1.00 94.25 106 ARG A C 1
ATOM 825 O O . ARG A 1 106 ? -4.788 -17.386 -13.084 1.00 94.25 106 ARG A O 1
ATOM 832 N N . ASP A 1 107 ? -4.832 -19.543 -13.688 1.00 94.19 107 ASP A N 1
ATOM 833 C CA . ASP A 1 107 ? -3.386 -19.667 -13.917 1.00 94.19 107 ASP A CA 1
ATOM 834 C C . ASP A 1 107 ? -3.020 -19.230 -15.346 1.00 94.19 107 ASP A C 1
ATOM 836 O O . ASP A 1 107 ? -2.377 -19.947 -16.110 1.00 94.19 107 ASP A O 1
ATOM 840 N N . GLU A 1 108 ? -3.468 -18.032 -15.718 1.00 95.44 108 GLU A N 1
ATOM 841 C CA . GLU A 1 108 ? -3.251 -17.424 -17.028 1.00 95.44 108 GLU A CA 1
ATOM 842 C C . GLU A 1 108 ? -2.471 -16.113 -16.876 1.00 95.44 108 GLU A C 1
ATOM 844 O O . GLU A 1 108 ? -2.805 -15.317 -15.993 1.00 95.44 108 GLU A O 1
ATOM 849 N N . PRO A 1 109 ? -1.478 -15.828 -17.741 1.00 96.62 109 PRO A N 1
ATOM 850 C CA . PRO A 1 109 ? -0.743 -14.571 -17.678 1.00 96.62 109 PRO A CA 1
ATOM 851 C C . PRO A 1 109 ? -1.659 -13.343 -17.751 1.00 96.62 109 PRO A C 1
ATOM 853 O O . PRO A 1 109 ? -2.612 -13.302 -18.539 1.00 96.62 109 PRO A O 1
ATOM 856 N N . LEU A 1 110 ? -1.341 -12.325 -16.951 1.00 96.56 110 LEU A N 1
ATOM 857 C CA . LEU A 1 110 ? -2.006 -11.025 -16.982 1.00 96.56 110 LEU A CA 1
ATOM 858 C C . LEU A 1 110 ? -1.657 -10.260 -18.262 1.00 96.56 110 LEU A C 1
ATOM 860 O O . LEU A 1 110 ? -0.521 -10.302 -18.744 1.00 96.56 110 LEU A O 1
ATOM 864 N N . GLY A 1 111 ? -2.641 -9.536 -18.795 1.00 92.88 111 GLY A N 1
ATOM 865 C CA . GLY A 1 111 ? -2.430 -8.598 -19.893 1.00 92.88 111 GLY A CA 1
ATOM 866 C C . GLY A 1 111 ? -1.854 -7.266 -19.408 1.00 92.88 111 GLY A C 1
ATOM 867 O O . GLY A 1 111 ? -1.883 -6.947 -18.221 1.00 92.88 111 GLY A O 1
ATOM 868 N N . GLU A 1 112 ? -1.381 -6.432 -20.334 1.00 91.88 112 GLU A N 1
ATOM 869 C CA . GLU A 1 112 ? -0.882 -5.091 -19.991 1.00 91.88 112 GLU A CA 1
ATOM 870 C C . GLU A 1 112 ? -1.961 -4.226 -19.322 1.00 91.88 112 GLU A C 1
ATOM 872 O O . GLU A 1 112 ? -1.679 -3.538 -18.342 1.00 91.88 112 GLU A O 1
ATOM 877 N N . LEU A 1 113 ? -3.211 -4.308 -19.794 1.00 89.00 113 LEU A N 1
ATOM 878 C CA . LEU A 1 113 ? -4.334 -3.586 -19.192 1.00 89.00 113 LEU A CA 1
ATOM 879 C C . LEU A 1 113 ? -4.634 -4.059 -17.763 1.00 89.00 113 LEU A C 1
ATOM 881 O O . LEU A 1 113 ? -4.957 -3.229 -16.912 1.00 89.00 113 LEU A O 1
ATOM 885 N N . ASP A 1 114 ? -4.487 -5.357 -17.481 1.00 92.56 114 ASP A N 1
ATOM 886 C CA . ASP A 1 114 ? -4.646 -5.897 -16.126 1.00 92.56 114 ASP A CA 1
ATOM 887 C C . ASP A 1 114 ? -3.592 -5.274 -15.193 1.00 92.56 114 ASP A C 1
ATOM 889 O O . ASP A 1 114 ? -3.894 -4.826 -14.089 1.00 92.56 114 ASP A O 1
ATOM 893 N N . ILE A 1 115 ? -2.349 -5.176 -15.669 1.00 92.81 115 ILE A N 1
ATOM 894 C CA . ILE A 1 115 ? -1.226 -4.620 -14.905 1.00 92.81 115 ILE A CA 1
ATOM 895 C C . ILE A 1 115 ? -1.410 -3.119 -14.674 1.00 92.81 115 ILE A C 1
ATOM 897 O O . ILE A 1 115 ? -1.194 -2.640 -13.563 1.00 92.81 115 ILE A O 1
ATOM 901 N N . VAL A 1 116 ? -1.851 -2.368 -15.687 1.00 91.19 116 VAL A N 1
ATOM 902 C CA . VAL A 1 116 ? -2.177 -0.940 -15.537 1.00 91.19 116 VAL A CA 1
ATOM 903 C C . VAL A 1 116 ? -3.323 -0.746 -14.544 1.00 91.19 116 VAL A C 1
ATOM 905 O O . VAL A 1 116 ? -3.227 0.118 -13.671 1.00 91.19 116 VAL A O 1
ATOM 908 N N . THR A 1 117 ? -4.371 -1.569 -14.635 1.00 89.81 117 THR A N 1
ATOM 909 C CA . THR A 1 117 ? -5.505 -1.558 -13.696 1.00 89.81 117 THR A CA 1
ATOM 910 C C . THR A 1 117 ? -5.032 -1.804 -12.269 1.00 89.81 117 THR A C 1
ATOM 912 O O . THR A 1 117 ? -5.372 -1.029 -11.376 1.00 89.81 117 THR A O 1
ATOM 915 N N . TYR A 1 118 ? -4.193 -2.819 -12.056 1.00 92.12 118 TYR A N 1
ATOM 916 C CA . TYR A 1 118 ? -3.592 -3.106 -10.756 1.00 92.12 118 TYR A CA 1
ATOM 917 C C . TYR A 1 118 ? -2.768 -1.930 -10.223 1.00 92.12 118 TYR A C 1
ATOM 919 O O . TYR A 1 118 ? -3.012 -1.481 -9.107 1.00 92.12 118 TYR A O 1
ATOM 927 N N . LEU A 1 119 ? -1.828 -1.394 -11.008 1.00 91.38 119 LEU A N 1
ATOM 928 C CA . LEU A 1 119 ? -0.948 -0.310 -10.559 1.00 91.38 119 LEU A CA 1
ATOM 929 C C . LEU A 1 119 ? -1.739 0.957 -10.208 1.00 91.38 119 LEU A C 1
ATOM 931 O O . LEU A 1 119 ? -1.444 1.620 -9.212 1.00 91.38 119 LEU A O 1
ATOM 935 N N . ALA A 1 120 ? -2.756 1.288 -11.007 1.00 88.94 120 ALA A N 1
ATOM 936 C CA . ALA A 1 120 ? -3.638 2.416 -10.739 1.00 88.94 120 ALA A CA 1
ATOM 937 C C . ALA A 1 120 ? -4.481 2.187 -9.477 1.00 88.94 120 ALA A C 1
ATOM 939 O O . ALA A 1 120 ? -4.571 3.081 -8.634 1.00 88.94 120 ALA A O 1
ATOM 940 N N . HIS A 1 121 ? -5.066 0.994 -9.334 1.00 87.94 121 HIS A N 1
ATOM 941 C CA . HIS A 1 121 ? -5.864 0.628 -8.169 1.00 87.94 121 HIS A CA 1
ATOM 942 C C . HIS A 1 121 ? -5.022 0.663 -6.891 1.00 87.94 121 HIS A C 1
ATOM 944 O O . HIS A 1 121 ? -5.350 1.432 -5.989 1.00 87.94 121 HIS A O 1
ATOM 950 N N . SER A 1 122 ? -3.892 -0.052 -6.873 1.00 89.12 122 SER A N 1
ATOM 951 C CA . SER A 1 122 ? -2.938 -0.100 -5.758 1.00 89.12 122 SER A CA 1
ATOM 952 C C . SER A 1 122 ? -2.490 1.307 -5.350 1.00 89.12 122 SER A C 1
ATOM 954 O O . SER A 1 122 ? -2.579 1.673 -4.184 1.00 89.12 122 SER A O 1
ATOM 956 N N . ARG A 1 123 ? -2.128 2.189 -6.296 1.00 88.25 123 ARG A N 1
ATOM 957 C CA . ARG A 1 123 ? -1.730 3.566 -5.947 1.00 88.25 123 ARG A CA 1
ATOM 958 C C . ARG A 1 123 ? -2.838 4.353 -5.235 1.00 88.25 123 ARG A C 1
ATOM 960 O O . ARG A 1 123 ? -2.531 5.165 -4.354 1.00 88.25 123 ARG A O 1
ATOM 967 N N . VAL A 1 124 ? -4.094 4.179 -5.649 1.00 86.31 124 VAL A N 1
ATOM 968 C CA . VAL A 1 124 ? -5.249 4.891 -5.079 1.00 86.31 124 VAL A CA 1
ATOM 969 C C . VAL A 1 124 ? -5.624 4.325 -3.712 1.00 86.31 124 VAL A C 1
ATOM 971 O O . VAL A 1 124 ? -5.877 5.109 -2.793 1.00 86.31 124 VAL A O 1
ATOM 974 N N . THR A 1 125 ? -5.662 3.000 -3.566 1.00 86.50 125 THR A N 1
ATOM 975 C CA . THR A 1 125 ? -5.980 2.342 -2.291 1.00 86.50 125 THR A CA 1
ATOM 976 C C . THR A 1 125 ? -4.911 2.640 -1.249 1.00 86.50 125 THR A C 1
ATOM 978 O O . THR A 1 125 ? -5.261 3.076 -0.154 1.00 86.50 125 THR A O 1
ATOM 981 N N . GLU A 1 126 ? -3.631 2.573 -1.621 1.00 88.19 126 GLU A N 1
ATOM 982 C CA . GLU A 1 126 ? -2.507 2.910 -0.740 1.00 88.19 126 GLU A CA 1
ATOM 983 C C . GLU A 1 126 ? -2.533 4.369 -0.276 1.00 88.19 126 GLU A C 1
ATOM 985 O O . GLU A 1 126 ? -2.309 4.647 0.902 1.00 88.19 126 GLU A O 1
ATOM 990 N N . GLN A 1 127 ? -2.871 5.326 -1.156 1.00 87.31 127 GLN A N 1
ATOM 991 C CA . GLN A 1 127 ? -3.021 6.724 -0.723 1.00 87.31 127 GLN A CA 1
ATOM 992 C C . GLN A 1 127 ? -4.095 6.856 0.348 1.00 87.31 127 GLN A C 1
ATOM 994 O O . GLN A 1 127 ? -3.900 7.527 1.356 1.00 87.31 127 GLN A O 1
ATOM 999 N N . ARG A 1 128 ? -5.257 6.245 0.099 1.00 86.94 128 ARG A N 1
ATOM 1000 C CA . ARG A 1 128 ? -6.411 6.353 0.989 1.00 86.94 128 ARG A CA 1
ATOM 1001 C C . ARG A 1 128 ? -6.134 5.682 2.326 1.00 86.94 128 ARG A C 1
ATOM 1003 O O . ARG A 1 128 ? -6.488 6.249 3.358 1.00 86.94 128 ARG A O 1
ATOM 1010 N N . ALA A 1 129 ? -5.469 4.529 2.306 1.00 86.50 129 ALA A N 1
ATOM 1011 C CA . ALA A 1 129 ? -4.993 3.859 3.505 1.00 86.50 129 ALA A CA 1
ATOM 1012 C C . ALA A 1 129 ? -4.029 4.768 4.281 1.00 86.50 129 ALA A C 1
ATOM 1014 O O . ALA A 1 129 ? -4.267 5.040 5.456 1.00 86.50 129 ALA A O 1
ATOM 1015 N N . ALA A 1 130 ? -3.010 5.337 3.628 1.00 87.94 130 ALA A N 1
ATOM 1016 C CA . ALA A 1 130 ? -2.060 6.249 4.267 1.00 87.94 130 ALA A CA 1
ATOM 1017 C C . ALA A 1 130 ? -2.739 7.498 4.866 1.00 87.94 130 ALA A C 1
ATOM 1019 O O . ALA A 1 130 ? -2.443 7.869 6.005 1.00 87.94 130 ALA A O 1
ATOM 1020 N N . ASP A 1 131 ? -3.690 8.111 4.155 1.00 87.75 131 ASP A N 1
ATOM 1021 C CA . ASP A 1 131 ? -4.449 9.275 4.631 1.00 87.75 131 ASP A CA 1
ATOM 1022 C C . ASP A 1 131 ? -5.298 8.926 5.868 1.00 87.75 131 ASP A C 1
ATOM 1024 O O . ASP A 1 131 ? -5.306 9.667 6.858 1.00 87.75 131 ASP A O 1
ATOM 1028 N N . GLN A 1 132 ? -5.976 7.772 5.848 1.00 88.06 132 GLN A N 1
ATOM 1029 C CA . GLN A 1 132 ? -6.757 7.273 6.982 1.00 88.06 132 GLN A CA 1
ATOM 1030 C C . GLN A 1 132 ? -5.861 6.953 8.183 1.00 88.06 132 GLN A C 1
ATOM 1032 O O . GLN A 1 132 ? -6.179 7.332 9.312 1.00 88.06 132 GLN A O 1
ATOM 1037 N N . MET A 1 133 ? -4.717 6.309 7.955 1.00 90.06 133 MET A N 1
ATOM 1038 C CA . MET A 1 133 ? -3.739 6.017 9.001 1.00 90.06 133 MET A CA 1
ATOM 1039 C C . MET A 1 133 ? -3.135 7.297 9.585 1.00 90.06 133 MET A C 1
ATOM 1041 O O . MET A 1 133 ? -2.935 7.378 10.796 1.00 90.06 133 MET A O 1
ATOM 1045 N N . GLY A 1 134 ? -2.914 8.328 8.765 1.00 90.50 134 GLY A N 1
ATOM 1046 C CA . GLY A 1 134 ? -2.487 9.650 9.220 1.00 90.50 134 GLY A CA 1
ATOM 1047 C C . GLY A 1 134 ? -3.546 10.359 10.070 1.00 90.50 134 GLY A C 1
ATOM 1048 O O . GLY A 1 134 ? -3.212 11.010 11.060 1.00 90.50 134 GLY A O 1
ATOM 1049 N N . LEU A 1 135 ? -4.833 10.215 9.738 1.00 89.75 135 LEU A N 1
ATOM 1050 C CA . LEU A 1 135 ? -5.928 10.704 10.582 1.00 89.75 135 LEU A CA 1
ATOM 1051 C C . LEU A 1 135 ? -5.992 9.952 11.921 1.00 89.75 135 LEU A C 1
ATOM 1053 O O . LEU A 1 135 ? -6.140 10.582 12.972 1.00 89.75 135 LEU A O 1
ATOM 1057 N N . LEU A 1 136 ? -5.858 8.624 11.889 1.00 90.12 136 LEU A N 1
ATOM 1058 C CA . LEU A 1 136 ? -5.830 7.781 13.084 1.00 90.12 136 LEU A CA 1
ATOM 1059 C C . LEU A 1 136 ? -4.642 8.110 13.987 1.00 90.12 136 LEU A C 1
ATOM 1061 O O . LEU A 1 136 ? -4.805 8.151 15.202 1.00 90.12 136 LEU A O 1
ATOM 1065 N N . GLU A 1 137 ? -3.471 8.394 13.422 1.00 92.06 137 GLU A N 1
ATOM 1066 C CA . GLU A 1 137 ? -2.282 8.781 14.185 1.00 92.06 137 GLU A CA 1
ATOM 1067 C C . GLU A 1 137 ? -2.496 10.112 14.917 1.00 92.06 137 GLU A C 1
ATOM 1069 O O . GLU A 1 137 ? -2.318 10.167 16.133 1.00 92.06 137 GLU A O 1
ATOM 1074 N N . LYS A 1 138 ? -3.040 11.130 14.239 1.00 90.75 138 LYS A N 1
ATOM 1075 C CA . LYS A 1 138 ? -3.390 12.420 14.867 1.00 90.75 138 LYS A CA 1
ATOM 1076 C C . LYS A 1 138 ? -4.413 12.293 15.999 1.00 90.75 138 LYS A C 1
ATOM 1078 O O . LYS A 1 138 ? -4.461 13.134 16.899 1.00 90.75 138 LYS A O 1
ATOM 1083 N N . CYS A 1 139 ? -5.295 11.298 15.928 1.00 89.38 139 CYS A N 1
ATOM 1084 C CA . CYS A 1 139 ? -6.350 11.111 16.922 1.00 89.38 139 CYS A CA 1
ATOM 1085 C C . CYS A 1 139 ? -5.937 10.177 18.068 1.00 89.38 139 CYS A C 1
ATOM 1087 O O . CYS A 1 139 ? -6.310 10.441 19.206 1.00 89.38 139 CYS A O 1
ATOM 1089 N N . PHE A 1 140 ? -5.184 9.115 17.771 1.00 91.62 140 PHE A N 1
ATOM 1090 C CA . PHE A 1 140 ? -4.947 7.967 18.655 1.00 91.62 140 PHE A CA 1
ATOM 1091 C C . PHE A 1 140 ? -3.487 7.502 18.684 1.00 91.62 140 PHE A C 1
ATOM 1093 O O . PHE A 1 140 ? -3.208 6.407 19.172 1.00 91.62 140 PHE A O 1
ATOM 1100 N N . GLY A 1 141 ? -2.536 8.300 18.195 1.00 89.94 141 GLY A N 1
ATOM 1101 C CA . GLY A 1 141 ? -1.110 7.972 18.251 1.00 89.94 141 GLY A CA 1
ATOM 1102 C C . GLY A 1 141 ? -0.659 7.626 19.673 1.00 89.94 141 GLY A C 1
ATOM 1103 O O . GLY A 1 141 ? 0.020 6.620 19.888 1.00 89.94 141 GLY A O 1
ATOM 1104 N N . ASP A 1 142 ? -1.118 8.375 20.670 1.00 91.69 142 ASP A N 1
ATOM 1105 C CA . ASP A 1 142 ? -0.769 8.139 22.077 1.00 91.69 142 ASP A CA 1
ATOM 1106 C C . ASP A 1 142 ? -1.704 7.155 22.792 1.00 91.69 142 ASP A C 1
ATOM 1108 O O . ASP A 1 142 ? -1.535 6.885 23.980 1.00 91.69 142 ASP A O 1
ATOM 1112 N N . HIS A 1 143 ? -2.667 6.561 22.077 1.00 91.00 143 HIS A N 1
ATOM 1113 C CA . HIS A 1 143 ? -3.567 5.581 22.670 1.00 91.00 143 HIS A CA 1
ATOM 1114 C C . HIS A 1 143 ? -2.774 4.334 23.114 1.00 91.00 143 HIS A C 1
ATOM 1116 O O . HIS A 1 143 ? -2.068 3.732 22.291 1.00 91.00 143 HIS A O 1
ATOM 1122 N N . PRO A 1 144 ? -2.912 3.885 24.378 1.00 89.31 144 PRO A N 1
ATOM 1123 C CA . PRO A 1 144 ? -2.061 2.843 24.968 1.00 89.31 144 PRO A CA 1
ATOM 1124 C C . PRO A 1 144 ? -2.179 1.486 24.264 1.00 89.31 144 PRO A C 1
ATOM 1126 O O . PRO A 1 144 ? -1.266 0.659 24.311 1.00 89.31 144 PRO A O 1
ATOM 1129 N N . GLU A 1 145 ? -3.308 1.247 23.601 1.00 87.94 145 GLU A N 1
ATOM 1130 C CA . GLU A 1 145 ? -3.575 -0.003 22.899 1.00 87.94 145 GLU A CA 1
ATOM 1131 C C . GLU A 1 145 ? -3.237 0.026 21.403 1.00 87.94 145 GLU A C 1
ATOM 1133 O O . GLU A 1 145 ? -2.396 -0.753 20.955 1.00 87.94 145 GLU A O 1
ATOM 1138 N N . VAL A 1 146 ? -3.868 0.921 20.636 1.00 90.50 146 VAL A N 1
ATOM 1139 C CA . VAL A 1 146 ? -3.781 0.940 19.168 1.00 90.50 146 VAL A CA 1
ATOM 1140 C C . VAL A 1 146 ? -2.682 1.853 18.622 1.00 90.50 146 VAL A C 1
ATOM 1142 O O . VAL A 1 146 ? -2.225 1.651 17.498 1.00 90.50 146 VAL A O 1
ATOM 1145 N N . GLY A 1 147 ? -2.184 2.814 19.406 1.00 92.38 147 GLY A N 1
ATOM 1146 C CA . GLY A 1 147 ? -1.275 3.854 18.913 1.00 92.38 147 GLY A CA 1
ATOM 1147 C C . GLY A 1 147 ? 0.031 3.312 18.326 1.00 92.38 147 GLY A C 1
ATOM 1148 O O . GLY A 1 147 ? 0.528 3.782 17.301 1.00 92.38 147 GLY A O 1
ATOM 1149 N N . ARG A 1 148 ? 0.576 2.239 18.919 1.00 94.06 148 ARG A N 1
ATOM 1150 C CA . ARG A 1 148 ? 1.766 1.552 18.384 1.00 94.06 148 ARG A CA 1
ATOM 1151 C C . ARG A 1 148 ? 1.489 0.861 17.046 1.00 94.06 148 ARG A C 1
ATOM 1153 O O . ARG A 1 148 ? 2.358 0.887 16.177 1.00 94.06 148 ARG A O 1
ATOM 1160 N N . ALA A 1 149 ? 0.321 0.240 16.891 1.00 93.75 149 ALA A N 1
ATOM 1161 C CA . ALA A 1 149 ? -0.078 -0.410 15.645 1.00 93.75 149 ALA A CA 1
ATOM 1162 C C . ALA A 1 149 ? -0.269 0.627 14.531 1.00 93.75 149 ALA A C 1
ATOM 1164 O O . ALA A 1 149 ? 0.315 0.476 13.460 1.00 93.75 149 ALA A O 1
ATOM 1165 N N . ILE A 1 150 ? -0.968 1.724 14.839 1.00 91.50 150 ILE A N 1
ATOM 1166 C CA . ILE A 1 150 ? -1.213 2.841 13.920 1.00 91.50 150 ILE A CA 1
ATOM 1167 C C . ILE A 1 150 ? 0.101 3.407 13.376 1.00 91.50 150 ILE A C 1
ATOM 1169 O O . ILE A 1 150 ? 0.314 3.429 12.165 1.00 91.50 150 ILE A O 1
ATOM 1173 N N . ARG A 1 151 ? 1.036 3.781 14.261 1.00 92.19 151 ARG A N 1
ATOM 1174 C CA . ARG A 1 151 ? 2.352 4.296 13.847 1.00 92.19 151 ARG A CA 1
ATOM 1175 C C . ARG A 1 151 ? 3.168 3.291 13.041 1.00 92.19 151 ARG A C 1
ATOM 1177 O O . ARG A 1 151 ? 3.952 3.695 12.189 1.00 92.19 151 ARG A O 1
ATOM 1184 N N . ARG A 1 152 ? 3.038 1.992 13.330 1.00 92.88 152 ARG A N 1
ATOM 1185 C CA . ARG A 1 152 ? 3.778 0.949 12.610 1.00 92.88 152 ARG A CA 1
ATOM 1186 C C . ARG A 1 152 ? 3.310 0.841 11.162 1.00 92.88 152 ARG A C 1
ATOM 1188 O O . ARG A 1 152 ? 4.160 0.860 10.281 1.00 92.88 152 ARG A O 1
ATOM 1195 N N . ILE A 1 153 ? 2.000 0.769 10.945 1.00 90.88 153 ILE A N 1
ATOM 1196 C CA . ILE A 1 153 ? 1.408 0.712 9.603 1.00 90.88 153 ILE A CA 1
ATOM 1197 C C . ILE A 1 153 ? 1.722 2.011 8.848 1.00 90.88 153 ILE A C 1
ATOM 1199 O O . ILE A 1 153 ? 2.281 1.959 7.759 1.00 90.88 153 ILE A O 1
ATOM 1203 N N . LEU A 1 154 ? 1.516 3.180 9.471 1.00 90.00 154 LEU A N 1
ATOM 1204 C CA . LEU A 1 154 ? 1.831 4.472 8.847 1.00 90.00 154 LEU A CA 1
ATOM 1205 C C . LEU A 1 154 ? 3.312 4.588 8.439 1.00 90.00 154 LEU A C 1
ATOM 1207 O O . LEU A 1 154 ? 3.633 5.096 7.364 1.00 90.00 154 LEU A O 1
ATOM 1211 N N . ARG A 1 155 ? 4.230 4.091 9.280 1.00 89.06 155 ARG A N 1
ATOM 1212 C CA . ARG A 1 155 ? 5.663 4.045 8.962 1.00 89.06 155 ARG A CA 1
ATOM 1213 C C . ARG A 1 155 ? 5.960 3.119 7.785 1.00 89.06 155 ARG A C 1
ATOM 1215 O O . ARG A 1 155 ? 6.831 3.452 6.987 1.00 89.06 155 ARG A O 1
ATOM 1222 N N . ASP A 1 156 ? 5.289 1.973 7.692 1.00 90.31 156 ASP A N 1
ATOM 1223 C CA . ASP A 1 156 ? 5.457 1.062 6.559 1.00 90.31 156 ASP A CA 1
ATOM 1224 C C . ASP A 1 156 ? 5.009 1.737 5.251 1.00 90.31 156 ASP A C 1
ATOM 1226 O O . ASP A 1 156 ? 5.787 1.747 4.298 1.00 90.31 156 ASP A O 1
ATOM 1230 N N . CYS A 1 157 ? 3.845 2.402 5.237 1.00 86.44 157 CYS A N 1
ATOM 1231 C CA . CYS A 1 157 ? 3.357 3.162 4.078 1.00 86.44 157 CYS A CA 1
ATOM 1232 C C . CYS A 1 157 ? 4.351 4.257 3.646 1.00 86.44 157 CYS A C 1
ATOM 1234 O O . CYS A 1 157 ? 4.716 4.347 2.476 1.00 86.44 157 CYS A O 1
ATOM 1236 N N . ALA A 1 158 ? 4.867 5.052 4.590 1.00 85.50 158 ALA A N 1
ATOM 1237 C CA . ALA A 1 158 ? 5.835 6.111 4.285 1.00 85.50 158 ALA A CA 1
ATOM 1238 C C . ALA A 1 158 ? 7.172 5.563 3.739 1.00 85.50 158 ALA A C 1
ATOM 1240 O O . ALA A 1 158 ? 7.796 6.146 2.845 1.00 85.50 158 ALA A O 1
ATOM 1241 N N . LEU A 1 159 ? 7.638 4.425 4.265 1.00 86.94 159 LEU A N 1
ATOM 1242 C CA . LEU A 1 159 ? 8.842 3.761 3.761 1.00 86.94 159 LEU A CA 1
ATOM 1243 C C . LEU A 1 159 ? 8.630 3.174 2.360 1.00 86.94 159 LEU A C 1
ATOM 1245 O O . LEU A 1 159 ? 9.556 3.219 1.547 1.00 86.94 159 LEU A O 1
ATOM 1249 N N . ALA A 1 160 ? 7.435 2.656 2.071 1.00 86.88 160 ALA A N 1
ATOM 1250 C CA . ALA A 1 160 ? 7.068 2.206 0.735 1.00 86.88 160 ALA A CA 1
ATOM 1251 C C . 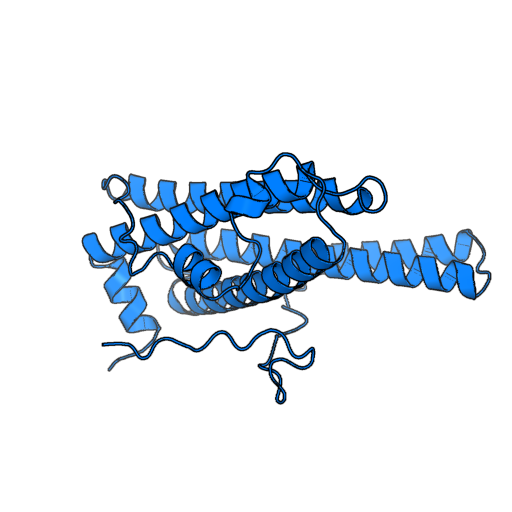ALA A 1 160 ? 7.049 3.384 -0.253 1.00 86.88 160 ALA A C 1
ATOM 1253 O O . ALA A 1 160 ? 7.725 3.320 -1.280 1.00 86.88 160 ALA A O 1
ATOM 1254 N N . GLU A 1 161 ? 6.386 4.493 0.091 1.00 84.69 161 GLU A N 1
ATOM 1255 C CA . GLU A 1 161 ? 6.296 5.696 -0.751 1.00 84.69 161 GLU A CA 1
ATOM 1256 C C . GLU A 1 161 ? 7.687 6.258 -1.096 1.00 84.69 161 GLU A C 1
ATOM 1258 O O . GLU A 1 161 ? 8.031 6.424 -2.269 1.00 84.69 161 GLU A O 1
ATOM 1263 N N . THR A 1 162 ? 8.544 6.477 -0.093 1.00 84.56 162 THR A N 1
ATOM 1264 C CA . THR A 1 162 ? 9.920 6.968 -0.318 1.00 84.56 162 THR A CA 1
ATOM 1265 C C . THR A 1 162 ? 10.764 5.995 -1.150 1.00 84.56 162 THR A C 1
ATOM 1267 O O . THR A 1 162 ? 11.609 6.419 -1.943 1.00 84.56 162 THR A O 1
ATOM 1270 N N . GLY A 1 163 ? 10.539 4.684 -1.006 1.00 87.56 163 GLY A N 1
ATOM 1271 C CA . GLY A 1 163 ? 11.167 3.656 -1.836 1.00 87.56 163 GLY A CA 1
ATOM 1272 C C . GLY A 1 163 ? 10.736 3.734 -3.302 1.00 87.56 163 GLY A C 1
ATOM 1273 O O . GLY A 1 163 ? 11.586 3.672 -4.191 1.00 87.56 163 GLY A O 1
ATOM 1274 N N . VAL A 1 164 ? 9.441 3.937 -3.555 1.00 85.38 164 VAL A N 1
ATOM 1275 C CA . VAL A 1 164 ? 8.889 4.117 -4.906 1.00 85.38 164 VAL A CA 1
ATOM 1276 C C . VAL A 1 164 ? 9.464 5.368 -5.563 1.00 85.38 164 VAL A C 1
ATOM 1278 O O . VAL A 1 164 ? 9.929 5.292 -6.699 1.00 85.38 164 VAL A O 1
ATOM 1281 N N . HIS A 1 165 ? 9.511 6.500 -4.855 1.00 84.75 165 HIS A N 1
ATOM 1282 C CA . HIS A 1 165 ? 10.091 7.733 -5.396 1.00 84.75 165 HIS A CA 1
ATOM 1283 C C . HIS A 1 165 ? 11.552 7.558 -5.806 1.00 84.75 165 HIS A C 1
ATOM 1285 O O . HIS A 1 165 ? 11.914 7.914 -6.928 1.00 84.75 165 HIS A O 1
ATOM 1291 N N . ARG A 1 166 ? 12.371 6.939 -4.947 1.00 91.00 166 ARG A N 1
ATOM 1292 C CA . ARG A 1 166 ? 13.757 6.585 -5.279 1.00 91.00 166 ARG A CA 1
ATOM 1293 C C . ARG A 1 166 ? 13.823 5.771 -6.571 1.00 91.00 166 ARG A C 1
ATOM 1295 O O . ARG A 1 166 ? 14.631 6.076 -7.444 1.00 91.00 166 ARG A O 1
ATOM 1302 N N . ASP A 1 167 ? 13.003 4.734 -6.686 1.00 90.12 167 ASP A N 1
ATOM 1303 C CA . ASP A 1 167 ? 13.048 3.818 -7.824 1.00 90.12 167 ASP A CA 1
ATOM 1304 C C . ASP A 1 167 ? 12.625 4.494 -9.129 1.00 90.12 167 ASP A C 1
ATOM 1306 O O . ASP A 1 167 ? 13.295 4.323 -10.148 1.00 90.12 167 ASP A O 1
ATOM 1310 N N . VAL A 1 168 ? 11.577 5.322 -9.090 1.00 87.62 168 VAL A N 1
ATOM 1311 C CA . VAL A 1 168 ? 11.156 6.140 -10.235 1.00 87.62 168 VAL A CA 1
ATOM 1312 C C . VAL A 1 168 ? 12.265 7.109 -10.636 1.00 87.62 168 VAL A C 1
ATOM 1314 O O . VAL A 1 168 ? 12.609 7.187 -11.814 1.00 87.62 168 VAL A O 1
ATOM 1317 N N . SER A 1 169 ? 12.881 7.810 -9.678 1.00 88.56 169 SER A N 1
ATOM 1318 C CA . SER A 1 169 ? 14.001 8.713 -9.963 1.00 88.56 169 SER A CA 1
ATOM 1319 C C . SER A 1 169 ? 15.177 7.982 -10.613 1.00 88.56 169 SER A C 1
ATOM 1321 O O . SER A 1 169 ? 15.743 8.486 -11.582 1.00 88.56 169 SER A O 1
ATOM 1323 N N . LEU A 1 170 ? 15.528 6.786 -10.132 1.00 93.69 170 LEU A N 1
ATOM 1324 C CA . LEU A 1 170 ? 16.590 5.973 -10.728 1.00 93.69 170 LEU A CA 1
ATOM 1325 C C . LEU A 1 170 ? 16.238 5.525 -12.153 1.00 93.69 170 LEU A C 1
ATOM 1327 O O . LEU A 1 170 ? 17.084 5.636 -13.036 1.00 93.69 170 LEU A O 1
ATOM 1331 N N . ALA A 1 171 ? 15.004 5.077 -12.397 1.00 90.62 171 ALA A N 1
ATOM 1332 C CA . ALA A 1 171 ? 14.553 4.654 -13.724 1.00 90.62 171 ALA A CA 1
ATOM 1333 C C . ALA A 1 171 ? 14.544 5.814 -14.737 1.00 90.62 171 ALA A C 1
ATOM 1335 O O . ALA A 1 171 ? 14.986 5.658 -15.879 1.00 90.62 171 ALA A O 1
ATOM 1336 N N . VAL A 1 172 ? 14.090 6.999 -14.315 1.00 91.44 172 VAL A N 1
ATOM 1337 C CA . VAL A 1 172 ? 14.120 8.212 -15.145 1.00 91.44 172 VAL A CA 1
ATOM 1338 C C . VAL A 1 172 ? 15.560 8.612 -15.460 1.00 91.44 172 VAL A C 1
ATOM 1340 O O . VAL A 1 172 ? 15.879 8.830 -16.628 1.00 91.44 172 VAL A O 1
ATOM 1343 N N . LEU A 1 173 ? 16.444 8.658 -14.458 1.00 93.44 173 LEU A N 1
ATOM 1344 C CA . LEU A 1 173 ? 17.859 8.989 -14.657 1.00 93.44 173 LEU A CA 1
ATOM 1345 C C . LEU A 1 173 ? 18.556 8.012 -15.607 1.00 93.44 173 LEU A C 1
ATOM 1347 O O . LEU A 1 173 ? 19.307 8.437 -16.481 1.00 93.44 173 LEU A O 1
ATOM 1351 N N . ASP A 1 174 ? 18.287 6.719 -15.461 1.00 93.19 174 ASP A N 1
ATOM 1352 C CA . ASP A 1 174 ? 18.813 5.669 -16.329 1.00 93.19 174 ASP A CA 1
ATOM 1353 C C . ASP A 1 174 ? 18.344 5.849 -17.787 1.00 93.19 174 ASP A C 1
ATOM 1355 O O . ASP A 1 174 ? 19.148 5.829 -18.726 1.00 93.19 174 ASP A O 1
ATOM 1359 N N . ARG A 1 175 ? 17.052 6.142 -17.998 1.00 92.25 175 ARG A N 1
ATOM 1360 C CA . ARG A 1 175 ? 16.517 6.446 -19.334 1.00 92.25 175 ARG A CA 1
ATOM 1361 C C . ARG A 1 175 ? 17.111 7.728 -19.919 1.00 92.25 175 ARG A C 1
ATOM 1363 O O . ARG A 1 175 ? 17.456 7.738 -21.100 1.00 92.25 175 ARG A O 1
ATOM 1370 N N . MET A 1 176 ? 17.257 8.782 -19.118 1.00 94.00 176 MET A N 1
ATOM 1371 C CA . MET A 1 176 ? 17.892 10.034 -19.537 1.00 94.00 176 MET A CA 1
ATOM 1372 C C . MET A 1 176 ? 19.354 9.820 -19.922 1.00 94.00 176 MET A C 1
ATOM 1374 O O . MET A 1 176 ? 19.780 10.317 -20.960 1.00 94.00 176 MET A O 1
ATOM 1378 N N . GLY A 1 177 ? 20.105 9.044 -19.139 1.00 95.06 177 GLY A N 1
ATOM 1379 C CA . GLY A 1 177 ? 21.500 8.722 -19.426 1.00 95.06 177 GLY A CA 1
ATOM 1380 C C . GLY A 1 177 ? 21.675 8.028 -20.775 1.00 95.06 177 GLY A C 1
ATOM 1381 O O . GLY A 1 177 ? 22.578 8.392 -21.526 1.00 95.06 177 GLY A O 1
ATOM 1382 N N . ARG A 1 178 ? 20.769 7.104 -21.129 1.00 94.81 178 ARG A N 1
ATOM 1383 C CA . ARG A 1 178 ? 20.741 6.479 -22.462 1.00 94.81 178 ARG A CA 1
ATOM 1384 C C . ARG A 1 178 ? 20.422 7.467 -23.582 1.00 94.81 178 ARG A C 1
ATOM 1386 O O . ARG A 1 178 ? 21.097 7.447 -24.603 1.00 94.81 178 ARG A O 1
ATOM 1393 N N . ILE A 1 179 ? 19.409 8.317 -23.402 1.00 95.88 179 ILE A N 1
ATOM 1394 C CA . ILE A 1 179 ? 18.986 9.295 -24.423 1.00 95.88 179 ILE A CA 1
ATOM 1395 C C . ILE A 1 179 ? 20.079 10.343 -24.671 1.00 95.88 179 ILE A C 1
ATOM 1397 O O . ILE A 1 179 ? 20.325 10.727 -25.809 1.00 95.88 179 ILE A O 1
ATOM 1401 N N . LEU A 1 180 ? 20.729 10.807 -23.605 1.00 96.50 180 LEU A N 1
ATOM 1402 C CA . LEU A 1 180 ? 21.695 11.905 -23.641 1.00 96.50 180 LEU A CA 1
ATOM 1403 C C . LEU A 1 180 ? 23.151 11.433 -23.782 1.00 96.50 180 LEU A C 1
ATOM 1405 O O . LEU A 1 180 ? 24.056 12.265 -23.752 1.00 96.50 180 LEU A O 1
ATOM 1409 N N . GLY A 1 181 ? 23.392 10.122 -23.887 1.00 96.19 181 GLY A N 1
ATOM 1410 C CA . GLY A 1 181 ? 24.733 9.550 -24.044 1.00 96.19 181 GLY A CA 1
ATOM 1411 C C . GLY A 1 181 ? 25.673 9.832 -22.866 1.00 96.19 181 GLY A C 1
ATOM 1412 O O . GLY A 1 181 ? 26.852 10.120 -23.069 1.00 96.19 181 GLY A O 1
ATOM 1413 N N . TRP A 1 182 ? 25.175 9.809 -21.626 1.00 97.00 182 TRP A N 1
ATOM 1414 C CA . TRP A 1 182 ? 26.014 10.061 -20.450 1.00 97.00 182 TRP A CA 1
ATOM 1415 C C . TRP A 1 182 ? 27.053 8.957 -20.238 1.00 97.00 182 TRP A C 1
ATOM 1417 O O . TRP A 1 182 ? 26.772 7.771 -20.408 1.00 97.00 182 TRP A O 1
ATOM 1427 N N . SER A 1 183 ? 28.248 9.344 -19.783 1.00 96.25 183 SER A N 1
ATOM 1428 C CA . SER A 1 183 ? 29.253 8.377 -19.339 1.00 96.25 183 SER A CA 1
ATOM 1429 C C . SER A 1 183 ? 28.753 7.583 -18.127 1.00 96.25 183 SER A C 1
ATOM 1431 O O . SER A 1 183 ? 28.003 8.097 -17.291 1.00 96.25 183 SER A O 1
ATOM 1433 N N . ALA A 1 184 ? 29.227 6.342 -17.985 1.00 93.88 184 ALA A N 1
ATOM 1434 C CA . ALA A 1 184 ? 28.881 5.485 -16.849 1.00 93.88 184 ALA A CA 1
ATOM 1435 C C . ALA A 1 184 ? 29.189 6.152 -15.495 1.00 93.88 184 ALA A C 1
ATOM 1437 O O . ALA A 1 184 ? 28.406 6.034 -14.555 1.00 93.88 184 ALA A O 1
ATOM 1438 N N . ALA A 1 185 ? 30.284 6.918 -15.417 1.00 95.88 185 ALA A N 1
ATOM 1439 C CA . ALA A 1 185 ? 30.666 7.659 -14.217 1.00 95.88 185 ALA A CA 1
ATOM 1440 C C . ALA A 1 185 ? 29.619 8.714 -13.827 1.00 95.88 185 ALA A C 1
ATOM 1442 O O . ALA A 1 185 ? 29.216 8.785 -12.667 1.00 95.88 185 ALA A O 1
ATOM 1443 N N . ARG A 1 186 ? 29.122 9.499 -14.793 1.00 95.25 186 ARG A N 1
ATOM 1444 C CA . ARG A 1 186 ? 28.088 10.512 -14.536 1.00 95.25 186 ARG A CA 1
ATOM 1445 C C . ARG A 1 186 ? 26.792 9.867 -14.047 1.00 95.25 186 ARG A C 1
ATOM 1447 O O . ARG A 1 186 ? 26.222 10.321 -13.056 1.00 95.25 186 ARG A O 1
ATOM 1454 N N . SER A 1 187 ? 26.356 8.798 -14.708 1.00 93.75 187 SER A N 1
ATOM 1455 C CA . SER A 1 187 ? 25.156 8.052 -14.314 1.00 93.75 187 SER A CA 1
ATOM 1456 C C . SER A 1 187 ? 25.292 7.463 -12.906 1.00 93.75 187 SER A C 1
ATOM 1458 O O . SER A 1 187 ? 24.364 7.568 -12.105 1.00 93.75 187 SER A O 1
ATOM 1460 N N . ALA A 1 188 ? 26.466 6.921 -12.562 1.00 95.38 188 ALA A N 1
ATOM 1461 C CA . ALA A 1 188 ? 26.739 6.379 -11.233 1.00 95.38 188 ALA A CA 1
ATOM 1462 C C . ALA A 1 188 ? 26.706 7.456 -10.134 1.00 95.38 188 ALA A C 1
ATOM 1464 O O . ALA A 1 188 ? 26.129 7.226 -9.068 1.00 95.38 188 ALA A O 1
ATOM 1465 N N . VAL A 1 189 ? 27.267 8.644 -10.391 1.00 97.31 189 VAL A N 1
ATOM 1466 C CA . VAL A 1 189 ? 27.234 9.773 -9.444 1.00 97.31 189 VAL A CA 1
ATOM 1467 C C . VAL A 1 189 ? 25.796 10.221 -9.175 1.00 97.31 189 VAL A C 1
ATOM 1469 O O . VAL A 1 189 ? 25.401 10.346 -8.016 1.00 97.31 189 VAL A O 1
ATOM 1472 N N . LEU A 1 190 ? 24.982 10.396 -10.221 1.00 95.50 190 LEU A N 1
ATOM 1473 C CA . LEU A 1 190 ? 23.580 10.811 -10.076 1.00 95.50 190 LEU A CA 1
ATOM 1474 C C . LEU A 1 190 ? 22.735 9.749 -9.360 1.00 95.50 190 LEU A C 1
ATOM 1476 O O . LEU A 1 190 ? 21.965 10.076 -8.457 1.00 95.50 190 LEU A O 1
ATOM 1480 N N . ALA A 1 191 ? 22.919 8.471 -9.698 1.00 95.44 191 ALA A N 1
ATOM 1481 C CA . ALA A 1 191 ? 22.246 7.376 -9.006 1.00 95.44 191 ALA A CA 1
ATOM 1482 C C . ALA A 1 191 ? 22.629 7.316 -7.517 1.00 95.44 191 ALA A C 1
ATOM 1484 O O . ALA A 1 191 ? 21.774 7.080 -6.661 1.00 95.44 191 ALA A O 1
ATOM 1485 N N . THR A 1 192 ? 23.901 7.565 -7.195 1.00 96.94 192 THR A N 1
ATOM 1486 C CA . THR A 1 192 ? 24.378 7.632 -5.808 1.00 96.94 192 THR A CA 1
ATOM 1487 C C . THR A 1 192 ? 23.728 8.792 -5.063 1.00 96.94 192 THR A C 1
ATOM 1489 O O . THR A 1 192 ? 23.242 8.588 -3.956 1.00 96.94 192 THR A O 1
ATOM 1492 N N . ALA A 1 193 ? 23.623 9.972 -5.680 1.00 94.00 193 ALA A N 1
ATOM 1493 C CA . ALA A 1 193 ? 22.952 11.123 -5.076 1.00 94.00 193 ALA A CA 1
ATOM 1494 C C . ALA A 1 193 ? 21.489 10.816 -4.706 1.00 94.00 193 ALA A C 1
ATOM 1496 O O . ALA A 1 193 ? 21.074 11.090 -3.579 1.00 94.00 193 ALA A O 1
ATOM 1497 N N . VAL A 1 194 ? 20.733 10.165 -5.601 1.00 93.62 194 VAL A N 1
ATOM 1498 C CA . VAL A 1 194 ? 19.348 9.737 -5.324 1.00 93.62 194 VAL A CA 1
ATOM 1499 C C . VAL A 1 194 ? 19.285 8.755 -4.153 1.00 93.62 194 VAL A C 1
ATOM 1501 O O . VAL A 1 194 ? 18.446 8.899 -3.264 1.00 93.62 194 VAL A O 1
ATOM 1504 N N . ARG A 1 195 ? 20.186 7.766 -4.108 1.00 94.56 195 ARG A N 1
ATOM 1505 C CA . ARG A 1 195 ? 20.238 6.791 -3.004 1.00 94.56 195 ARG A CA 1
ATOM 1506 C C . ARG A 1 195 ? 20.589 7.452 -1.669 1.00 94.56 195 ARG A C 1
ATOM 1508 O O . ARG A 1 195 ? 19.995 7.095 -0.654 1.00 94.56 195 ARG A O 1
ATOM 1515 N N . THR A 1 196 ? 21.504 8.419 -1.669 1.00 92.19 196 THR A N 1
ATOM 1516 C CA . THR A 1 196 ? 21.874 9.194 -0.476 1.00 92.19 196 THR A CA 1
ATOM 1517 C C . THR A 1 196 ? 20.702 10.030 0.027 1.00 92.19 196 THR A C 1
ATOM 1519 O O . THR A 1 196 ? 20.402 10.000 1.219 1.00 92.19 196 THR A O 1
ATOM 1522 N N . MET A 1 197 ? 19.993 10.718 -0.873 1.00 88.19 197 MET A N 1
ATOM 1523 C CA . MET A 1 197 ? 18.803 11.500 -0.528 1.00 88.19 197 MET A CA 1
ATOM 1524 C C . MET A 1 197 ? 17.708 10.616 0.080 1.00 88.19 197 MET A C 1
ATOM 1526 O O . MET A 1 197 ? 17.198 10.924 1.153 1.00 88.19 197 MET A O 1
ATOM 1530 N N . HIS A 1 198 ? 17.436 9.457 -0.525 1.00 88.69 198 HIS A N 1
ATOM 1531 C CA . HIS A 1 198 ? 16.514 8.472 0.040 1.00 88.69 198 HIS A CA 1
ATOM 1532 C C . HIS A 1 198 ? 16.959 7.978 1.430 1.00 88.69 198 HIS A C 1
ATOM 1534 O O . HIS A 1 198 ? 16.142 7.819 2.336 1.00 88.69 198 HIS A O 1
ATOM 1540 N N . GLY A 1 199 ? 18.262 7.750 1.633 1.00 87.69 199 GLY A N 1
ATOM 1541 C CA . GLY A 1 199 ? 18.817 7.413 2.946 1.00 87.69 199 GLY A CA 1
ATOM 1542 C C . GLY A 1 199 ? 18.537 8.491 3.998 1.00 87.69 199 GLY A C 1
ATOM 1543 O O . GLY A 1 199 ? 18.156 8.165 5.119 1.00 87.69 199 GLY A O 1
ATOM 1544 N N . HIS A 1 200 ? 18.649 9.765 3.620 1.00 84.88 200 HIS A N 1
ATOM 1545 C CA . HIS A 1 200 ? 18.316 10.901 4.478 1.00 84.88 200 HIS A CA 1
ATOM 1546 C C . HIS A 1 200 ? 16.809 10.974 4.794 1.00 84.88 200 HIS A C 1
ATOM 1548 O O . HIS A 1 200 ? 16.426 11.114 5.956 1.00 84.88 200 HIS A O 1
ATOM 1554 N N . GLU A 1 201 ? 15.939 10.801 3.795 1.00 83.19 201 GLU A N 1
ATOM 1555 C CA . GLU A 1 201 ? 14.479 10.767 3.986 1.00 83.19 201 GLU A CA 1
ATOM 1556 C C . GLU A 1 201 ? 14.055 9.672 4.974 1.00 83.19 201 GLU A C 1
ATOM 1558 O O . GLU A 1 201 ? 13.264 9.929 5.886 1.00 83.19 201 GLU A O 1
ATOM 1563 N N . ARG A 1 202 ? 14.664 8.481 4.880 1.00 81.62 202 ARG A N 1
ATOM 1564 C CA . ARG A 1 202 ? 14.410 7.361 5.802 1.00 81.62 202 ARG A CA 1
ATOM 1565 C C . ARG A 1 202 ? 14.775 7.653 7.260 1.00 81.62 202 ARG A C 1
ATOM 1567 O O . ARG A 1 202 ? 14.202 7.017 8.147 1.00 81.62 202 ARG A O 1
ATOM 1574 N N . LEU A 1 203 ? 15.725 8.555 7.514 1.00 79.75 203 LEU A N 1
ATOM 1575 C CA . LEU A 1 203 ? 16.239 8.859 8.855 1.00 79.75 203 LEU A CA 1
ATOM 1576 C C . LEU A 1 203 ? 15.469 9.974 9.579 1.00 79.75 203 LEU A C 1
ATOM 1578 O O . LEU A 1 203 ? 15.597 10.087 10.795 1.00 79.75 203 LEU A O 1
ATOM 1582 N N . GLY A 1 204 ? 14.648 10.763 8.880 1.00 65.25 204 GLY A N 1
ATOM 1583 C CA . GLY A 1 204 ? 13.874 11.834 9.525 1.00 65.25 204 GLY A CA 1
ATOM 1584 C C . GLY A 1 204 ? 13.178 12.836 8.601 1.00 65.25 204 GLY A C 1
ATOM 1585 O O . GLY A 1 204 ? 12.536 13.758 9.093 1.00 65.25 204 GLY A O 1
ATOM 1586 N N . GLY A 1 205 ? 13.262 12.677 7.276 1.00 61.25 205 GLY A N 1
ATOM 1587 C CA . GLY A 1 205 ? 12.645 13.583 6.296 1.00 61.25 205 GLY A CA 1
ATOM 1588 C C . GLY A 1 205 ? 11.168 13.291 6.014 1.00 61.25 205 GLY A C 1
ATOM 1589 O O . GLY A 1 205 ? 10.766 13.294 4.858 1.00 61.25 205 GLY A O 1
ATOM 1590 N N . TRP A 1 206 ? 10.368 12.975 7.037 1.00 63.38 206 TRP A N 1
ATOM 1591 C CA . TRP A 1 206 ? 8.999 12.471 6.874 1.00 63.38 206 TRP A CA 1
ATOM 1592 C C . TRP A 1 206 ? 8.069 13.491 6.215 1.00 63.38 206 TRP A C 1
ATOM 1594 O O . TRP A 1 206 ? 7.586 14.414 6.874 1.00 63.38 206 TRP A O 1
ATOM 1604 N N . ARG A 1 207 ? 7.772 13.294 4.927 1.00 55.91 207 ARG A N 1
ATOM 1605 C CA . ARG A 1 207 ? 6.663 13.944 4.221 1.00 55.91 207 ARG A CA 1
ATOM 1606 C C . ARG A 1 207 ? 6.089 12.970 3.195 1.00 55.91 207 ARG A C 1
ATOM 1608 O O . ARG A 1 207 ? 6.836 12.468 2.364 1.00 55.91 207 ARG A O 1
ATOM 1615 N N . CYS A 1 208 ? 4.777 12.738 3.246 1.00 56.75 208 CYS A N 1
ATOM 1616 C CA . CYS A 1 208 ? 4.046 12.256 2.074 1.00 56.75 208 CYS A CA 1
ATOM 1617 C C . CYS A 1 208 ? 4.239 13.319 0.989 1.00 56.75 208 CYS A C 1
ATOM 1619 O O . CYS A 1 208 ? 3.950 14.499 1.223 1.00 56.75 208 CYS A O 1
ATOM 1621 N N . MET A 1 209 ? 4.855 12.945 -0.129 1.00 57.72 209 MET A N 1
ATOM 1622 C CA . MET A 1 209 ? 5.341 13.924 -1.105 1.00 57.72 209 MET A CA 1
ATOM 1623 C C . MET A 1 209 ? 4.262 14.286 -2.122 1.00 57.72 209 MET A C 1
ATOM 1625 O O . MET A 1 209 ? 4.337 15.352 -2.733 1.00 57.72 209 MET A O 1
ATOM 1629 N N . THR A 1 210 ? 3.241 13.434 -2.286 1.00 64.88 210 THR A N 1
ATOM 1630 C CA . THR A 1 210 ? 2.162 13.653 -3.256 1.00 64.88 210 THR A CA 1
ATOM 1631 C C . THR A 1 210 ? 0.814 13.127 -2.759 1.00 64.88 210 THR A C 1
ATOM 1633 O O . THR A 1 210 ? 0.662 11.940 -2.493 1.00 64.88 210 THR A O 1
ATOM 1636 N N . GLY A 1 211 ? -0.188 14.005 -2.679 1.00 75.12 211 GLY A N 1
ATOM 1637 C CA . GLY A 1 211 ? -1.579 13.623 -2.420 1.00 75.12 211 GLY A CA 1
ATOM 1638 C C . GLY A 1 211 ? -2.360 13.438 -3.721 1.00 75.12 211 GLY A C 1
ATOM 1639 O O . GLY A 1 211 ? -2.149 14.173 -4.688 1.00 75.12 211 GLY A O 1
ATOM 1640 N N . LEU A 1 212 ? -3.285 12.479 -3.748 1.00 81.38 212 LEU A N 1
ATOM 1641 C CA . LEU A 1 212 ? -4.227 12.332 -4.858 1.00 81.38 212 LEU A CA 1
ATOM 1642 C C . LEU A 1 212 ? -5.451 13.224 -4.624 1.00 81.38 212 LEU A C 1
ATOM 1644 O O . LEU A 1 212 ? -6.051 13.211 -3.552 1.00 81.38 212 LEU A O 1
ATOM 1648 N N . ARG A 1 213 ? -5.862 13.966 -5.655 1.00 82.50 213 ARG A N 1
ATOM 1649 C CA . ARG A 1 213 ? -7.153 14.666 -5.699 1.00 82.50 213 ARG A CA 1
ATOM 1650 C C . ARG A 1 213 ? -8.049 13.973 -6.716 1.00 82.50 213 ARG A C 1
ATOM 1652 O O . ARG A 1 213 ? -7.566 13.507 -7.745 1.00 82.50 213 ARG A O 1
ATOM 1659 N N . MET A 1 214 ? -9.355 13.943 -6.450 1.00 80.31 214 MET A N 1
ATOM 1660 C CA . MET A 1 214 ? -10.326 13.487 -7.445 1.00 80.31 214 MET A CA 1
ATOM 1661 C C . MET A 1 214 ? -10.159 14.269 -8.758 1.00 80.31 214 MET A C 1
ATOM 1663 O O . MET A 1 214 ? -10.136 15.505 -8.713 1.00 80.31 214 MET A O 1
ATOM 1667 N N . PRO A 1 215 ? -10.047 13.581 -9.910 1.00 80.81 215 PRO A N 1
ATOM 1668 C CA . PRO A 1 215 ? -9.940 14.249 -11.197 1.00 80.81 215 PRO A CA 1
ATOM 1669 C C . PRO A 1 215 ? -11.262 14.941 -11.547 1.00 80.81 215 PRO A C 1
ATOM 1671 O O . PRO A 1 215 ? -12.343 14.444 -11.225 1.00 80.81 215 PRO A O 1
ATOM 1674 N N . GLU A 1 216 ? -11.172 16.084 -12.228 1.00 81.75 216 GLU A N 1
ATOM 1675 C CA . GLU A 1 216 ? -12.345 16.842 -12.695 1.00 81.75 216 GLU A CA 1
ATOM 1676 C C . GLU A 1 216 ? -13.132 16.074 -13.759 1.00 81.75 216 GLU A C 1
ATOM 1678 O O . GLU A 1 216 ? -14.360 16.086 -13.756 1.00 81.75 216 GLU A O 1
ATOM 1683 N N . ARG A 1 217 ? -12.425 15.340 -14.626 1.00 76.56 217 ARG A N 1
ATOM 1684 C CA . ARG A 1 217 ? -13.024 14.438 -15.608 1.00 76.56 217 ARG A CA 1
ATOM 1685 C C . ARG A 1 217 ? -12.852 12.998 -15.135 1.00 76.56 217 ARG A C 1
ATOM 1687 O O . ARG A 1 217 ? -11.734 12.495 -15.050 1.00 76.56 217 ARG A O 1
ATOM 1694 N N . ARG A 1 218 ? -13.966 12.348 -14.804 1.00 78.38 218 ARG A N 1
ATOM 1695 C CA . ARG A 1 218 ? -14.014 10.916 -14.476 1.00 78.38 218 ARG A CA 1
ATOM 1696 C C . ARG A 1 218 ? -14.131 10.107 -15.765 1.00 78.38 218 ARG A C 1
ATOM 1698 O O . ARG A 1 218 ? -14.634 10.630 -16.753 1.00 78.38 218 ARG A O 1
ATOM 1705 N N . ASP A 1 219 ? -13.648 8.866 -15.731 1.00 69.19 219 ASP A N 1
ATOM 1706 C CA . ASP A 1 219 ? -13.726 7.924 -16.856 1.00 69.19 219 ASP A CA 1
ATOM 1707 C C . ASP A 1 219 ? -13.213 8.505 -18.190 1.00 69.19 219 ASP A C 1
ATOM 1709 O O . ASP A 1 219 ? -13.862 8.481 -19.231 1.00 69.19 219 ASP A O 1
ATOM 1713 N N . VAL A 1 220 ? -12.013 9.093 -18.160 1.00 65.44 220 VAL A N 1
ATOM 1714 C CA . VAL A 1 220 ? -11.421 9.754 -19.339 1.00 65.44 220 VAL A CA 1
ATOM 1715 C C . VAL A 1 220 ? -11.228 8.782 -20.510 1.00 65.44 220 VAL A C 1
ATOM 1717 O O . VAL A 1 220 ? -11.240 9.226 -21.658 1.00 65.44 220 VAL A O 1
ATOM 1720 N N . LEU A 1 221 ? -11.072 7.487 -20.211 1.00 66.88 221 LEU A N 1
ATOM 1721 C CA . LEU A 1 221 ? -10.852 6.409 -21.175 1.00 66.88 221 LEU A CA 1
ATOM 1722 C C . LEU A 1 221 ? -12.156 5.774 -21.703 1.00 66.88 221 LEU A C 1
ATOM 1724 O O . LEU A 1 221 ? -12.078 5.007 -22.657 1.00 66.88 221 LEU A O 1
ATOM 1728 N N . GLY A 1 222 ? -13.329 6.118 -21.149 1.00 57.59 222 GLY A N 1
ATOM 1729 C CA . GLY A 1 222 ? -14.641 5.715 -21.670 1.00 57.59 222 GLY A CA 1
ATOM 1730 C C . GLY A 1 222 ? -14.963 4.227 -21.510 1.00 57.59 222 GLY A C 1
ATOM 1731 O O . GLY A 1 222 ? -15.432 3.599 -22.461 1.00 57.59 222 GLY A O 1
ATOM 1732 N N . GLY A 1 223 ? -14.685 3.652 -20.338 1.00 62.78 223 GLY A N 1
ATOM 1733 C CA . GLY A 1 223 ? -15.069 2.273 -20.030 1.00 62.78 223 GLY A CA 1
ATOM 1734 C C . GLY A 1 223 ? -16.596 2.081 -20.021 1.00 62.78 223 GLY A C 1
ATOM 1735 O O . GLY A 1 223 ? -17.347 3.055 -19.965 1.00 62.78 223 GLY A O 1
ATOM 1736 N N . PRO A 1 224 ? -17.103 0.834 -20.088 1.00 54.50 224 PRO A N 1
ATOM 1737 C CA . PRO A 1 224 ? -18.540 0.595 -20.014 1.00 54.50 224 PRO A CA 1
ATOM 1738 C C . PRO A 1 224 ? -19.088 1.194 -18.717 1.00 54.50 224 PRO A C 1
ATOM 1740 O O . PRO A 1 224 ? -18.568 0.930 -17.634 1.00 54.50 224 PRO A O 1
ATOM 1743 N N . ALA A 1 225 ? -20.135 2.013 -18.838 1.00 51.44 225 ALA A N 1
ATOM 1744 C CA . ALA A 1 225 ? -20.776 2.653 -17.702 1.00 51.44 225 ALA A CA 1
ATOM 1745 C C . ALA A 1 225 ? -21.300 1.584 -16.734 1.00 51.44 225 ALA A C 1
ATOM 1747 O O . ALA A 1 225 ? -22.353 0.986 -16.953 1.00 51.44 225 ALA A O 1
ATOM 1748 N N . THR A 1 226 ? -20.581 1.342 -15.642 1.00 56.47 226 THR A N 1
ATOM 1749 C CA . THR A 1 226 ? -21.120 0.590 -14.513 1.00 56.47 226 THR A CA 1
ATOM 1750 C C . THR A 1 226 ? -22.107 1.504 -13.808 1.00 56.47 226 THR A C 1
ATOM 1752 O O . THR A 1 226 ? -21.716 2.374 -13.025 1.00 56.47 226 THR A O 1
ATOM 1755 N N . GLY A 1 227 ? -23.390 1.353 -14.142 1.00 45.28 227 GLY A N 1
ATOM 1756 C CA . GLY A 1 227 ? -24.474 1.997 -13.414 1.00 45.28 227 GLY A CA 1
ATOM 1757 C C . GLY A 1 227 ? -24.309 1.706 -11.926 1.00 45.28 227 GLY A C 1
ATOM 1758 O O . GLY A 1 227 ? -24.210 0.548 -11.522 1.00 45.28 227 GLY A O 1
ATOM 1759 N N . ALA A 1 228 ? -24.223 2.755 -11.110 1.00 41.84 228 ALA A N 1
ATOM 1760 C CA . ALA A 1 228 ? -24.351 2.586 -9.674 1.00 41.84 228 ALA A CA 1
ATOM 1761 C C . ALA A 1 228 ? -25.767 2.044 -9.419 1.00 41.84 228 ALA A C 1
ATOM 1763 O O . ALA A 1 228 ? -26.718 2.696 -9.853 1.00 41.84 228 ALA A O 1
ATOM 1764 N N . PRO A 1 229 ? -25.945 0.883 -8.764 1.00 52.06 229 PRO A N 1
ATOM 1765 C CA . PRO A 1 229 ? -27.272 0.518 -8.309 1.00 52.06 229 PRO A CA 1
ATOM 1766 C C . PRO A 1 229 ? -27.726 1.587 -7.313 1.00 52.06 229 PRO A C 1
ATOM 1768 O O . PRO A 1 229 ? -26.989 1.919 -6.378 1.00 52.06 229 PRO A O 1
ATOM 1771 N N . GLU A 1 230 ? -28.909 2.156 -7.552 1.00 39.25 230 GLU A N 1
ATOM 1772 C CA . GLU A 1 230 ? -29.635 2.901 -6.530 1.00 39.25 230 GLU A CA 1
ATOM 1773 C C . GLU A 1 230 ? -29.827 1.966 -5.339 1.00 39.25 230 GLU A C 1
ATOM 1775 O O . GLU A 1 230 ? -30.297 0.836 -5.477 1.00 39.25 230 GLU A O 1
ATOM 1780 N N . TYR A 1 231 ? -29.378 2.415 -4.175 1.00 44.97 231 TYR A N 1
ATOM 1781 C CA . TYR A 1 231 ? -29.571 1.673 -2.944 1.00 44.97 231 TYR A CA 1
ATOM 1782 C C . TYR A 1 231 ? -31.044 1.786 -2.539 1.00 44.97 231 TYR A C 1
ATOM 1784 O O . TYR A 1 231 ? -31.529 2.899 -2.325 1.00 44.97 231 TYR A O 1
ATOM 1792 N N . ALA A 1 232 ? -31.721 0.641 -2.450 1.00 35.97 232 ALA A N 1
ATOM 1793 C CA . ALA A 1 232 ? -32.959 0.462 -1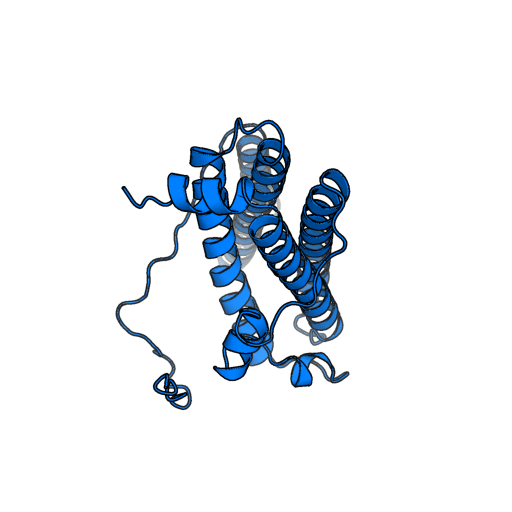.697 1.00 35.97 232 ALA A CA 1
ATOM 1794 C C . ALA A 1 232 ? -32.628 -0.086 -0.304 1.00 35.97 232 ALA A C 1
ATOM 1796 O O . ALA A 1 232 ? -31.685 -0.910 -0.216 1.00 35.97 232 ALA A O 1
#

Organism: Streptomyces kasugaensis (NCBI:txid1946)

Sequence (232 aa):
MFSARSLFQEIIEHDESYRLFCSVAAGGEAQGGWENGRIAALLPASLREPAPKVTRHGADEDKHGRIFHALLRKRGPTPVEVPAAIDHTMLLERRGIGLAHDRLRRDEPLGELDIVTYLAHSRVTEQRAADQMGLLEKCFGDHPEVGRAIRRILRDCALAETGVHRDVSLAVLDRMGRILGWSAARSAVLATAVRTMHGHERLGGWRCMTGLRMPERRDVLGGPATGAPEYA

Foldseek 3Di:
DDDPLVVVVCLVVDLVSVLQVLLLLLVVLQVQLLLLLLLLQQADPVGNVCSVVSNVSSVLSNVLSVLSCVLNVVVPDDRDDHPPVPNVVNVCVLLVQADHVVVSPDSHHDDPVNVVSHVVRCVVVLLVVLVVLVVCQVNCCVPPRCNVSSVVSNLVSQLSQLVVVLVVQLVVLVVVCVVVVPDPVVNVVSNVVSVVVSVVCNVPVDDPPDHDDDDPDPPPVPDPDSDDPDDD

Radius of gyration: 20.31 Å; chains: 1; bounding box: 64×36×49 Å